Protein AF-A0A3R6ZQL3-F1 (afdb_monomer_lite)

Structure (mmCIF, N/CA/C/O backbone):
data_AF-A0A3R6ZQL3-F1
#
_entry.id   AF-A0A3R6ZQL3-F1
#
loop_
_atom_site.group_PDB
_atom_site.id
_atom_site.type_symbol
_atom_site.label_atom_id
_atom_site.label_alt_id
_atom_site.label_comp_id
_atom_site.label_asym_id
_atom_site.label_entity_id
_atom_site.label_seq_id
_atom_site.pdbx_PDB_ins_code
_atom_site.Cartn_x
_atom_site.Cartn_y
_atom_site.Cartn_z
_atom_site.occupancy
_atom_site.B_iso_or_equiv
_atom_site.auth_seq_id
_atom_site.auth_comp_id
_atom_site.auth_asym_id
_atom_site.auth_atom_id
_atom_site.pdbx_PDB_model_num
ATOM 1 N N . MET A 1 1 ? -23.851 1.936 22.231 1.00 30.33 1 MET A N 1
ATOM 2 C CA . MET A 1 1 ? -22.577 2.670 22.386 1.00 30.33 1 MET A CA 1
ATOM 3 C C . MET A 1 1 ? -21.801 2.549 21.081 1.00 30.33 1 MET A C 1
ATOM 5 O O . MET A 1 1 ? -21.659 1.423 20.612 1.00 30.33 1 MET A O 1
ATOM 9 N N . LEU A 1 2 ? -21.445 3.676 20.456 1.00 32.06 2 LEU A N 1
ATOM 10 C CA . LEU A 1 2 ? -20.650 3.769 19.224 1.00 32.06 2 LEU A CA 1
ATOM 11 C C . LEU A 1 2 ? -19.262 4.281 19.601 1.00 32.06 2 LEU A C 1
ATOM 13 O O . LEU A 1 2 ? -19.113 5.415 20.016 1.00 32.06 2 LEU A O 1
ATOM 17 N N . PHE A 1 3 ? -18.255 3.439 19.504 1.00 34.72 3 PHE A N 1
ATOM 18 C CA . PHE A 1 3 ? -16.859 3.787 19.677 1.00 34.72 3 PHE A CA 1
ATOM 19 C C . PHE A 1 3 ? -16.304 4.425 18.414 1.00 34.72 3 PHE A C 1
ATOM 21 O O . PHE A 1 3 ? -16.401 3.851 17.335 1.00 34.72 3 PHE A O 1
ATOM 28 N N . MET A 1 4 ? -15.716 5.604 18.553 1.00 36.03 4 MET A N 1
ATOM 29 C CA . MET A 1 4 ? -14.963 6.243 17.488 1.00 36.03 4 MET A CA 1
ATOM 30 C C . MET A 1 4 ? -13.486 6.014 17.733 1.00 36.03 4 MET A C 1
ATOM 32 O O . MET A 1 4 ? -12.997 6.133 18.852 1.00 36.03 4 MET A O 1
ATOM 36 N N . THR A 1 5 ? -12.793 5.682 16.665 1.00 46.50 5 THR A N 1
ATOM 37 C CA . THR A 1 5 ? -11.400 5.302 16.643 1.00 46.50 5 THR A CA 1
ATOM 38 C C . THR A 1 5 ? -10.668 6.196 15.666 1.00 46.50 5 THR A C 1
ATOM 40 O O . THR A 1 5 ? -10.965 6.227 14.477 1.00 46.50 5 THR A O 1
ATOM 43 N N . LEU A 1 6 ? -9.620 6.849 16.143 1.00 39.53 6 LEU A N 1
ATOM 44 C CA . LEU A 1 6 ? -8.523 7.247 15.282 1.00 39.53 6 LEU A CA 1
ATOM 45 C C . LEU A 1 6 ? -7.524 6.089 15.286 1.00 39.53 6 LEU A C 1
ATOM 47 O O . LEU A 1 6 ? -6.789 5.935 16.251 1.00 39.53 6 LEU A O 1
ATOM 51 N N . ALA A 1 7 ? -7.528 5.239 14.259 1.00 36.31 7 ALA A N 1
ATOM 52 C CA . ALA A 1 7 ? -6.646 4.078 14.252 1.00 36.31 7 ALA A CA 1
ATOM 53 C C . ALA A 1 7 ? -5.242 4.561 13.886 1.00 36.31 7 ALA A C 1
ATOM 55 O O . ALA A 1 7 ? -4.939 4.833 12.721 1.00 36.31 7 ALA A O 1
ATOM 56 N N . SER A 1 8 ? -4.370 4.680 14.884 1.00 34.06 8 SER A N 1
ATOM 57 C CA . SER A 1 8 ? -2.932 4.663 14.655 1.00 34.06 8 SER A CA 1
ATOM 58 C C . SER A 1 8 ? -2.438 3.285 15.077 1.00 34.06 8 SER A C 1
ATOM 60 O O . SER A 1 8 ? -1.911 3.139 16.174 1.00 34.06 8 SER A O 1
ATOM 62 N N . LEU A 1 9 ? -2.600 2.305 14.174 1.00 37.84 9 LEU A N 1
ATOM 63 C CA . LEU A 1 9 ? -2.221 0.879 14.265 1.00 37.84 9 LEU A CA 1
ATOM 64 C C . LEU A 1 9 ? -0.721 0.639 14.528 1.00 37.84 9 LEU A C 1
ATOM 66 O O . LEU A 1 9 ? -0.046 -0.021 13.748 1.00 37.84 9 LEU A O 1
ATOM 70 N N . LYS A 1 10 ? -0.144 1.259 15.551 1.00 36.72 10 LYS A N 1
ATOM 71 C CA . LYS A 1 10 ? 1.290 1.175 15.810 1.00 36.72 10 LYS A CA 1
ATOM 72 C C . LYS A 1 10 ? 1.627 0.855 17.265 1.00 36.72 10 LYS A C 1
ATOM 74 O O . LYS A 1 10 ? 2.755 0.438 17.514 1.00 36.72 10 LYS A O 1
ATOM 79 N N . HIS A 1 11 ? 0.724 1.071 18.238 1.00 41.66 11 HIS A N 1
ATOM 80 C CA . HIS A 1 11 ? 1.120 1.109 19.659 1.00 41.66 11 HIS A CA 1
ATOM 81 C C . HIS A 1 11 ? 0.015 0.785 20.708 1.00 41.66 11 HIS A C 1
ATOM 83 O O . HIS A 1 11 ? -0.337 1.680 21.468 1.00 41.66 11 HIS A O 1
ATOM 89 N N . CYS A 1 12 ? -0.474 -0.460 20.868 1.00 44.72 12 CYS A N 1
ATOM 90 C CA . CYS A 1 12 ? -1.448 -0.769 21.957 1.00 44.72 12 CYS A CA 1
ATOM 91 C C . CYS A 1 12 ? -1.179 -1.984 22.857 1.00 44.72 12 CYS A C 1
ATOM 93 O O . CYS A 1 12 ? -2.073 -2.435 23.570 1.00 44.72 12 CYS A O 1
ATOM 95 N N . GLY A 1 13 ? 0.050 -2.490 22.925 1.00 49.00 13 GLY A N 1
ATOM 96 C CA . GLY A 1 13 ? 0.373 -3.553 23.890 1.00 49.00 13 GLY A CA 1
ATOM 97 C C . GLY A 1 13 ? -0.369 -4.875 23.616 1.00 49.00 13 GLY A C 1
ATOM 98 O O . GLY A 1 13 ? -0.670 -5.180 22.468 1.00 49.00 13 GLY A O 1
ATOM 99 N N . SER A 1 14 ? -0.591 -5.706 24.644 1.00 55.78 14 SER A N 1
ATOM 100 C CA . SER A 1 14 ? -1.193 -7.048 24.511 1.00 55.78 14 SER A CA 1
ATOM 101 C C . SER A 1 14 ? -2.730 -7.051 24.588 1.00 55.78 14 SER A C 1
ATOM 103 O O . SER A 1 14 ? -3.347 -6.114 25.092 1.00 55.78 14 SER A O 1
ATOM 105 N N . TRP A 1 15 ? -3.367 -8.148 24.155 1.00 55.19 15 TRP A N 1
ATOM 106 C CA . TRP A 1 15 ? -4.821 -8.342 24.273 1.00 55.19 15 TRP A CA 1
ATOM 107 C C . TRP A 1 15 ? -5.326 -8.305 25.716 1.00 55.19 15 TRP A C 1
ATOM 109 O O . TRP A 1 15 ? -6.432 -7.828 25.946 1.00 55.19 15 TRP A O 1
ATOM 119 N N . ASP A 1 16 ? -4.525 -8.751 26.686 1.00 53.34 16 ASP A N 1
ATOM 120 C CA . ASP A 1 16 ? -4.870 -8.657 28.110 1.00 53.34 16 ASP A CA 1
ATOM 121 C C . ASP A 1 16 ? -4.982 -7.202 28.558 1.00 53.34 16 ASP A C 1
ATOM 123 O O . ASP A 1 16 ? -5.906 -6.829 29.283 1.00 53.34 16 ASP A O 1
ATOM 127 N N . ILE A 1 17 ? -4.066 -6.369 28.054 1.00 52.25 17 ILE A N 1
ATOM 128 C CA . ILE A 1 17 ? -4.069 -4.932 28.294 1.00 52.25 17 ILE A CA 1
ATOM 129 C C . ILE A 1 17 ? -5.314 -4.318 27.659 1.00 52.25 17 ILE A C 1
ATOM 131 O O . ILE A 1 17 ? -6.050 -3.598 28.322 1.00 52.25 17 ILE A O 1
ATOM 135 N N . ALA A 1 18 ? -5.613 -4.659 26.408 1.00 50.38 18 ALA A N 1
ATOM 136 C CA . ALA A 1 18 ? -6.776 -4.117 25.719 1.00 50.38 18 ALA A CA 1
ATOM 137 C C . ALA A 1 18 ? -8.117 -4.609 26.308 1.00 50.38 18 ALA A C 1
ATOM 139 O O . ALA A 1 18 ? -9.065 -3.842 26.394 1.00 50.38 18 ALA A O 1
ATOM 140 N N . ALA A 1 19 ? -8.224 -5.852 26.772 1.00 49.56 19 ALA A N 1
ATOM 141 C CA . ALA A 1 19 ? -9.485 -6.415 27.260 1.00 49.56 19 ALA A CA 1
ATOM 142 C C . ALA A 1 19 ? -9.852 -5.998 28.688 1.00 49.56 19 ALA A C 1
ATOM 144 O O . ALA A 1 19 ? -11.035 -5.805 28.989 1.00 49.56 19 ALA A O 1
ATOM 145 N N . ALA A 1 20 ? -8.847 -5.787 29.548 1.00 49.38 20 ALA A N 1
ATOM 146 C CA . ALA A 1 20 ? -9.044 -5.277 30.904 1.00 49.38 20 ALA A CA 1
ATOM 147 C C . ALA A 1 20 ? -9.793 -3.932 30.911 1.00 49.38 20 ALA A C 1
ATOM 149 O O . ALA A 1 20 ? -10.602 -3.670 31.803 1.00 49.38 20 ALA A O 1
ATOM 150 N N . VAL A 1 21 ? -9.603 -3.121 29.866 1.00 47.84 21 VAL A N 1
ATOM 151 C CA . VAL A 1 21 ? -10.322 -1.857 29.631 1.00 47.84 21 VAL A CA 1
ATOM 152 C C . VAL A 1 21 ? -11.831 -2.042 29.582 1.00 47.84 21 VAL A C 1
ATOM 154 O O . VAL A 1 21 ? -12.585 -1.227 30.113 1.00 47.84 21 VAL A O 1
ATOM 157 N N . PHE A 1 22 ? -12.277 -3.122 28.943 1.00 44.00 22 PHE A N 1
ATOM 158 C CA . PHE A 1 22 ? -13.694 -3.410 28.728 1.00 44.00 22 PHE A CA 1
ATOM 159 C C . PHE A 1 22 ? -14.290 -4.234 29.853 1.00 44.00 22 PHE A C 1
ATOM 161 O O . PHE A 1 22 ? -15.485 -4.515 29.818 1.00 44.00 22 PHE A O 1
ATOM 168 N N . LYS A 1 23 ? -13.476 -4.597 30.858 1.00 53.12 23 LYS A N 1
ATOM 169 C CA . LYS A 1 23 ? -13.831 -5.592 31.876 1.00 53.12 23 LYS A CA 1
ATOM 170 C C . LYS A 1 23 ? -14.340 -6.879 31.219 1.00 53.12 23 LYS A C 1
ATOM 172 O O . LYS A 1 23 ? -15.250 -7.533 31.722 1.00 53.12 23 LYS A O 1
ATOM 177 N N . GLU A 1 24 ? -13.765 -7.211 30.067 1.00 48.03 24 GLU A N 1
ATOM 178 C CA . GLU A 1 24 ? -14.074 -8.415 29.315 1.00 48.03 24 GLU A CA 1
ATOM 179 C C . GLU A 1 24 ? -12.903 -9.382 29.407 1.00 48.03 24 GLU A C 1
ATOM 181 O O . GLU A 1 24 ? -11.751 -8.989 29.593 1.00 48.03 24 GLU A O 1
ATOM 186 N N . ALA A 1 25 ? -13.197 -10.668 29.247 1.00 62.66 25 ALA A N 1
ATOM 187 C CA . ALA A 1 25 ? -12.144 -11.656 29.114 1.00 62.66 25 ALA A CA 1
ATOM 188 C C . ALA A 1 25 ? -11.332 -11.376 27.826 1.00 62.66 25 ALA A C 1
ATOM 190 O O . ALA A 1 25 ? -11.944 -11.176 26.768 1.00 62.66 25 ALA A O 1
ATOM 191 N N . PRO A 1 26 ? -9.985 -11.419 27.866 1.00 64.25 26 PRO A N 1
ATOM 192 C CA . PRO A 1 26 ? -9.126 -11.205 26.696 1.00 64.25 26 PRO A CA 1
ATOM 193 C C . PRO A 1 26 ? -9.503 -12.000 25.441 1.00 64.25 26 PRO A C 1
ATOM 195 O O . PRO A 1 26 ? -9.566 -11.401 24.363 1.00 64.25 26 PRO A O 1
ATOM 198 N N . PRO A 1 27 ? -9.874 -13.291 25.547 1.00 63.28 27 PRO A N 1
ATOM 199 C CA . PRO A 1 27 ? -10.339 -14.054 24.392 1.00 63.28 27 PRO A CA 1
ATOM 200 C C . PRO A 1 27 ? -11.621 -13.487 23.766 1.00 63.28 27 PRO A C 1
ATOM 202 O O . PRO A 1 27 ? -11.749 -13.450 22.545 1.00 63.28 27 PRO A O 1
ATOM 205 N N . THR A 1 28 ? -12.565 -13.016 24.587 1.00 50.97 28 THR A N 1
ATOM 206 C CA . THR A 1 28 ? -13.837 -12.437 24.126 1.00 50.97 28 THR A CA 1
ATOM 207 C C . THR A 1 28 ? -13.608 -11.121 23.394 1.00 50.97 28 THR A C 1
ATOM 209 O O . THR A 1 28 ? -14.179 -10.901 22.325 1.00 50.97 28 THR A O 1
ATOM 212 N N . PHE A 1 29 ? -12.747 -10.269 23.951 1.00 51.50 29 PHE A N 1
ATOM 213 C CA . PHE A 1 29 ? -12.420 -8.976 23.370 1.00 51.50 29 PHE A CA 1
ATOM 214 C C . PHE A 1 29 ? -11.666 -9.122 22.041 1.00 51.50 29 PHE A C 1
ATOM 216 O O . PHE A 1 29 ? -12.095 -8.567 21.029 1.00 51.50 29 PHE A O 1
ATOM 223 N N . SER A 1 30 ? -10.602 -9.935 22.017 1.00 54.41 30 SER A N 1
ATOM 224 C CA . SER A 1 30 ? -9.834 -10.216 20.798 1.00 54.41 30 SER A CA 1
ATOM 225 C C . SER A 1 30 ? -10.728 -10.801 19.705 1.00 54.41 30 SER A C 1
ATOM 227 O O . SER A 1 30 ? -10.775 -10.266 18.602 1.00 54.41 30 SER A O 1
ATOM 229 N N . LYS A 1 31 ? -11.552 -11.810 20.024 1.00 55.25 31 LYS A N 1
ATOM 230 C CA . LYS A 1 31 ? -12.492 -12.404 19.062 1.00 55.25 31 LYS A CA 1
ATOM 231 C C . LYS A 1 31 ? -13.453 -11.374 18.464 1.00 55.25 31 LYS A C 1
ATOM 233 O O . LYS A 1 31 ? -13.766 -11.447 17.279 1.00 55.25 31 LYS A O 1
ATOM 238 N N . ARG A 1 32 ? -13.921 -10.408 19.260 1.00 54.25 32 ARG A N 1
ATOM 239 C CA . ARG A 1 32 ? -14.821 -9.349 18.787 1.00 54.25 32 ARG A CA 1
ATOM 240 C C . ARG A 1 32 ? -14.118 -8.364 17.853 1.00 54.25 32 ARG A C 1
ATOM 242 O O . ARG A 1 32 ? -14.671 -8.037 16.807 1.00 54.25 32 ARG A O 1
ATOM 249 N N . VAL A 1 33 ? -12.925 -7.893 18.221 1.00 49.91 33 VAL A N 1
ATOM 250 C CA . VAL A 1 33 ? -12.140 -6.956 17.396 1.00 49.91 33 VAL A CA 1
ATOM 251 C C . VAL A 1 33 ? -11.691 -7.627 16.099 1.00 49.91 33 VAL A C 1
ATOM 253 O O . VAL A 1 33 ? -11.864 -7.054 15.027 1.00 49.91 33 VAL A O 1
ATOM 256 N N . THR A 1 34 ? -11.197 -8.860 16.172 1.00 55.97 34 THR A N 1
ATOM 257 C CA . THR A 1 34 ? -10.815 -9.637 14.989 1.00 55.97 34 THR A CA 1
ATOM 258 C C . THR A 1 34 ? -12.019 -9.891 14.089 1.00 55.97 34 THR A C 1
ATOM 260 O O . THR A 1 34 ? -11.945 -9.585 12.906 1.00 55.97 34 THR A O 1
ATOM 263 N N . GLY A 1 35 ? -13.166 -10.307 14.640 1.00 49.38 35 GLY A N 1
ATOM 264 C CA . GLY A 1 35 ? -14.392 -10.492 13.854 1.00 49.38 35 GLY A CA 1
ATOM 265 C C . GLY A 1 35 ? -14.883 -9.203 13.181 1.00 49.38 35 GLY A C 1
ATOM 266 O O . GLY A 1 35 ? -15.397 -9.233 12.065 1.00 49.38 35 GLY A O 1
ATOM 267 N N . PHE A 1 36 ? -14.679 -8.047 13.819 1.00 49.47 36 PHE A N 1
ATOM 268 C CA . PHE A 1 36 ? -14.946 -6.744 13.208 1.00 49.47 36 PHE A CA 1
ATOM 269 C C . PHE A 1 36 ? -14.016 -6.450 12.023 1.00 49.47 36 PHE A C 1
ATOM 271 O O . PHE A 1 36 ? -14.483 -6.031 10.963 1.00 49.47 36 PHE A O 1
ATOM 278 N N . ILE A 1 37 ? -12.710 -6.679 12.186 1.00 56.34 37 ILE A N 1
ATOM 279 C CA . ILE A 1 37 ? -11.715 -6.472 11.125 1.00 56.34 37 ILE A CA 1
ATOM 280 C C . ILE A 1 37 ? -11.963 -7.438 9.963 1.00 56.34 37 ILE A C 1
ATOM 282 O O . ILE A 1 37 ? -11.952 -7.008 8.813 1.00 56.34 37 ILE A O 1
ATOM 286 N N . GLU A 1 38 ? -12.248 -8.708 10.247 1.00 59.78 38 GLU A N 1
ATOM 287 C CA . GLU A 1 38 ? -12.596 -9.728 9.251 1.00 59.78 38 GLU A CA 1
ATOM 288 C C . GLU A 1 38 ? -13.864 -9.360 8.476 1.00 59.78 38 GLU A C 1
ATOM 290 O O . GLU A 1 38 ? -13.919 -9.556 7.265 1.00 59.78 38 GLU A O 1
ATOM 295 N N . CYS A 1 39 ? -14.859 -8.768 9.143 1.00 51.66 39 CYS A N 1
ATOM 296 C CA . CYS A 1 39 ? -16.066 -8.265 8.491 1.00 51.66 39 CYS A CA 1
ATOM 297 C C . CYS A 1 39 ? -15.767 -7.066 7.578 1.00 51.66 39 CYS A C 1
ATOM 299 O O . CYS A 1 39 ? -16.277 -7.002 6.463 1.00 51.66 39 CYS A O 1
ATOM 301 N N . LEU A 1 40 ? -14.926 -6.120 8.016 1.00 52.69 40 LEU A N 1
ATOM 302 C CA . LEU A 1 40 ? -14.588 -4.923 7.236 1.00 52.69 40 LEU A CA 1
ATOM 303 C C . LEU A 1 40 ? -13.619 -5.185 6.082 1.00 52.69 40 LEU A C 1
ATOM 305 O O . LEU A 1 40 ? -13.696 -4.512 5.052 1.00 52.69 40 LEU A O 1
ATOM 309 N N . TYR A 1 41 ? -12.685 -6.116 6.260 1.00 64.31 41 TYR A N 1
ATOM 310 C CA . TYR A 1 41 ? -11.569 -6.330 5.346 1.00 64.31 41 TYR A CA 1
ATOM 311 C C . TYR A 1 41 ? -12.009 -6.548 3.888 1.00 64.31 41 TYR A C 1
ATOM 313 O O . TYR A 1 41 ? -11.481 -5.839 3.029 1.00 64.31 41 TYR A O 1
ATOM 321 N N . PRO A 1 42 ? -12.998 -7.412 3.571 1.00 67.44 42 PRO A N 1
ATOM 322 C CA . PRO A 1 42 ? -13.454 -7.606 2.197 1.00 67.44 42 PRO A CA 1
ATOM 323 C C . PRO A 1 42 ? -13.978 -6.319 1.556 1.00 67.44 42 PRO A C 1
ATOM 325 O O . PRO A 1 42 ? -13.654 -6.039 0.406 1.00 67.44 42 PRO A O 1
ATOM 328 N N . PHE A 1 43 ? -14.726 -5.494 2.299 1.00 61.72 43 PHE A N 1
ATOM 329 C CA . PHE A 1 43 ? -15.255 -4.228 1.783 1.00 61.72 43 PHE A CA 1
ATOM 330 C C . PHE A 1 43 ? -14.143 -3.215 1.523 1.00 61.72 43 PHE A C 1
ATOM 332 O O . PHE A 1 43 ? -14.127 -2.565 0.477 1.00 61.72 43 PHE A O 1
ATOM 339 N N . LEU A 1 44 ? -13.196 -3.090 2.458 1.00 65.38 44 LEU A N 1
ATOM 340 C CA . LEU A 1 44 ? -12.057 -2.187 2.308 1.00 65.38 44 LEU A CA 1
ATOM 341 C C . LEU A 1 44 ? -11.156 -2.626 1.149 1.00 65.38 44 LEU A C 1
ATOM 343 O O . LEU A 1 44 ? -10.761 -1.792 0.335 1.00 65.38 44 LEU A O 1
ATOM 347 N N . LYS A 1 45 ? -10.878 -3.927 1.031 1.00 74.19 45 LYS A N 1
ATOM 348 C CA . LYS A 1 45 ? -10.086 -4.486 -0.065 1.00 74.19 45 LYS A CA 1
ATOM 349 C C . LYS A 1 45 ? -10.781 -4.284 -1.410 1.00 74.19 45 LYS A C 1
ATOM 351 O O . LYS A 1 45 ? -10.172 -3.719 -2.315 1.00 74.19 45 LYS A O 1
ATOM 356 N N . ALA A 1 46 ? -12.058 -4.642 -1.522 1.00 73.19 46 ALA A N 1
ATOM 357 C CA . ALA A 1 46 ? -12.809 -4.468 -2.760 1.00 73.19 46 ALA A CA 1
ATOM 358 C C . ALA A 1 46 ? -12.827 -2.994 -3.200 1.00 73.19 46 ALA A C 1
ATOM 360 O O . ALA A 1 46 ? -12.478 -2.665 -4.332 1.00 73.19 46 ALA A O 1
ATOM 361 N N . LYS A 1 47 ? -13.166 -2.083 -2.277 1.00 71.31 47 LYS A N 1
ATOM 362 C CA . LYS A 1 47 ? -13.327 -0.655 -2.576 1.00 71.31 47 LYS A CA 1
ATOM 363 C C . LYS A 1 47 ? -12.010 0.054 -2.883 1.00 71.31 47 LYS A C 1
ATOM 365 O O . LYS A 1 47 ? -11.960 0.842 -3.826 1.00 71.31 47 LYS A O 1
ATOM 370 N N . TYR A 1 48 ? -10.970 -0.185 -2.084 1.00 74.69 48 TYR A N 1
ATOM 371 C CA . TYR A 1 48 ? -9.734 0.603 -2.135 1.00 74.69 48 TYR A CA 1
ATOM 372 C C . TYR A 1 48 ? -8.581 -0.078 -2.873 1.00 74.69 48 TYR A C 1
ATOM 374 O O . TYR A 1 48 ? -7.601 0.603 -3.166 1.00 74.69 48 TYR A O 1
ATOM 382 N N . ILE A 1 49 ? -8.687 -1.375 -3.178 1.00 80.94 49 ILE A N 1
ATOM 383 C CA . ILE A 1 49 ? -7.626 -2.150 -3.834 1.00 80.94 49 ILE A CA 1
ATOM 384 C C . ILE A 1 49 ? -8.143 -2.757 -5.141 1.00 80.94 49 ILE A C 1
ATOM 386 O O . ILE A 1 49 ? -7.693 -2.358 -6.215 1.00 80.94 49 ILE A O 1
ATOM 390 N N . ASP A 1 50 ? -9.139 -3.643 -5.082 1.00 83.00 50 ASP A N 1
ATOM 391 C CA . ASP A 1 50 ? -9.562 -4.430 -6.253 1.00 83.00 50 ASP A CA 1
ATOM 392 C C . ASP A 1 50 ? -10.211 -3.542 -7.337 1.00 83.00 50 ASP A C 1
ATOM 394 O O . ASP A 1 50 ? -9.880 -3.624 -8.525 1.00 83.00 50 ASP A O 1
ATOM 398 N N . ASN A 1 51 ? -11.061 -2.595 -6.925 1.00 78.19 51 ASN A N 1
ATOM 399 C CA . ASN A 1 51 ? -11.645 -1.605 -7.833 1.00 78.19 51 ASN A CA 1
ATOM 400 C C . ASN A 1 51 ? -10.588 -0.660 -8.426 1.00 78.19 51 ASN A C 1
ATOM 402 O O . ASN A 1 51 ? -10.742 -0.194 -9.556 1.00 78.19 51 ASN A O 1
ATOM 406 N N . MET A 1 52 ? -9.512 -0.364 -7.687 1.00 83.50 52 MET A N 1
ATOM 407 C CA . MET A 1 52 ? -8.431 0.493 -8.188 1.00 83.50 52 MET A CA 1
ATOM 408 C C . MET A 1 52 ? -7.591 -0.228 -9.240 1.00 83.50 52 MET A C 1
ATOM 410 O O . MET A 1 52 ? -7.238 0.393 -10.242 1.00 83.50 52 MET A O 1
ATOM 414 N N . ALA A 1 53 ? -7.332 -1.526 -9.049 1.00 82.56 53 ALA A N 1
ATOM 415 C CA . ALA A 1 53 ? -6.636 -2.366 -10.023 1.00 82.56 53 ALA A CA 1
ATOM 416 C C . ALA A 1 53 ? -7.384 -2.414 -11.363 1.00 82.56 53 ALA A C 1
ATOM 418 O O . ALA A 1 53 ? -6.775 -2.313 -12.422 1.00 82.56 53 ALA A O 1
ATOM 419 N N . SER A 1 54 ? -8.716 -2.482 -11.309 1.00 82.81 54 SER A N 1
ATOM 420 C CA . SER A 1 54 ? -9.566 -2.513 -12.505 1.00 82.81 54 SER A CA 1
ATOM 421 C C . SER A 1 54 ? -9.686 -1.149 -13.200 1.00 82.81 54 SER A C 1
ATOM 423 O O . SER A 1 54 ? -9.844 -1.085 -14.418 1.00 82.81 54 SER A O 1
ATOM 425 N N . LYS A 1 55 ? -9.633 -0.052 -12.431 1.00 85.62 55 LYS A N 1
ATOM 426 C CA . LYS A 1 55 ? -9.834 1.321 -12.928 1.00 85.62 55 LYS A CA 1
ATOM 427 C C . LYS A 1 55 ? -8.610 1.898 -13.643 1.00 85.62 55 LYS A C 1
ATOM 429 O O . LYS A 1 55 ? -8.777 2.713 -14.545 1.00 85.62 55 LYS A O 1
ATOM 434 N N . TRP A 1 56 ? -7.404 1.556 -13.196 1.00 89.56 56 TRP A N 1
ATOM 435 C CA . TRP A 1 56 ? -6.176 2.236 -13.609 1.00 89.56 56 TRP A CA 1
ATOM 436 C C . TRP A 1 56 ? -5.269 1.335 -14.444 1.00 89.56 56 TRP A C 1
ATOM 438 O O . TRP A 1 56 ? -4.387 0.661 -13.916 1.00 89.56 56 TRP A O 1
ATOM 448 N N . THR A 1 57 ? -5.450 1.385 -15.760 1.00 92.38 57 THR A N 1
ATOM 449 C CA . THR A 1 57 ? -4.542 0.781 -16.742 1.00 92.38 57 THR A CA 1
ATOM 450 C C . THR A 1 57 ? -3.455 1.774 -17.151 1.00 92.38 57 THR A C 1
ATOM 452 O O . THR A 1 57 ? -3.481 2.950 -16.759 1.00 92.38 57 THR A O 1
ATOM 455 N N . MET A 1 58 ? -2.486 1.329 -17.956 1.00 93.75 58 MET A N 1
ATOM 456 C CA . MET A 1 58 ? -1.440 2.220 -18.453 1.00 93.75 58 MET A CA 1
ATOM 457 C C . MET A 1 58 ? -2.030 3.353 -19.300 1.00 93.75 58 MET A C 1
ATOM 459 O O . MET A 1 58 ? -1.605 4.502 -19.151 1.00 93.75 58 MET A O 1
ATOM 463 N N . THR A 1 59 ? -3.041 3.066 -20.127 1.00 92.25 59 THR A N 1
ATOM 464 C CA . THR A 1 59 ? -3.776 4.083 -20.897 1.00 92.25 59 THR A CA 1
ATOM 465 C C . THR A 1 59 ? -4.332 5.183 -19.992 1.00 92.25 59 THR A C 1
ATOM 467 O O . THR A 1 59 ? -4.014 6.355 -20.208 1.00 92.25 59 THR A O 1
ATOM 470 N N . GLN A 1 60 ? -5.087 4.836 -18.937 1.00 90.75 60 GLN A N 1
ATOM 471 C CA . GLN A 1 60 ? -5.654 5.852 -18.035 1.00 90.75 60 GLN A CA 1
ATOM 472 C C . GLN A 1 60 ? -4.579 6.612 -17.251 1.00 90.75 60 GLN A C 1
ATOM 474 O O . GLN A 1 60 ? -4.692 7.821 -17.043 1.00 90.75 60 GLN A O 1
ATOM 479 N N . LEU A 1 61 ? -3.511 5.936 -16.817 1.00 91.44 61 LEU A N 1
ATOM 480 C CA . LEU A 1 61 ? -2.410 6.610 -16.126 1.00 91.44 61 LEU A CA 1
ATOM 481 C C . LEU A 1 61 ? -1.719 7.631 -17.031 1.00 91.44 61 LEU A C 1
ATOM 483 O O . LEU A 1 61 ? -1.416 8.731 -16.571 1.00 91.44 61 LEU A O 1
ATOM 487 N N . ARG A 1 62 ? -1.483 7.304 -18.308 1.00 90.56 62 ARG A N 1
ATOM 488 C CA . ARG A 1 62 ? -0.874 8.243 -19.258 1.00 90.56 62 ARG A CA 1
ATOM 489 C C . ARG A 1 62 ? -1.820 9.384 -19.614 1.00 90.56 62 ARG A C 1
ATOM 491 O O . ARG A 1 62 ? -1.396 10.536 -19.550 1.00 90.56 62 ARG A O 1
ATOM 498 N N . SER A 1 63 ? -3.089 9.098 -19.915 1.00 88.81 63 SER A N 1
ATOM 499 C CA . SER A 1 63 ? -4.068 10.131 -20.284 1.00 88.81 63 SER A CA 1
ATOM 500 C C . SER A 1 63 ? -4.316 11.138 -19.157 1.00 88.81 63 SER A C 1
ATOM 502 O O . SER A 1 63 ? -4.577 12.307 -19.422 1.00 88.81 63 SER A O 1
ATOM 504 N N . CYS A 1 64 ? -4.195 10.711 -17.896 1.00 87.69 64 CYS A N 1
ATOM 505 C CA . CYS A 1 64 ? -4.340 11.576 -16.724 1.00 87.69 64 CYS A CA 1
ATOM 506 C C . CYS A 1 64 ? -3.013 12.171 -16.211 1.00 87.69 64 CYS A C 1
ATOM 508 O O . CYS A 1 64 ? -3.004 12.823 -15.166 1.00 87.69 64 CYS A O 1
ATOM 510 N N . GLY A 1 65 ? -1.882 11.944 -16.890 1.00 88.06 65 GLY A N 1
ATOM 511 C CA . GLY A 1 65 ? -0.577 12.470 -16.464 1.00 88.06 65 GLY A CA 1
ATOM 512 C C . GLY A 1 65 ? -0.091 11.906 -15.119 1.00 88.06 65 GLY A C 1
ATOM 513 O O . GLY A 1 65 ? 0.554 12.601 -14.332 1.00 88.06 65 GLY A O 1
ATOM 514 N N . HIS A 1 66 ? -0.437 10.654 -14.826 1.00 88.75 66 HIS A N 1
ATOM 515 C CA . HIS A 1 66 ? -0.125 9.950 -13.584 1.00 88.75 66 HIS A CA 1
ATOM 516 C C . HIS A 1 66 ? 0.961 8.882 -13.725 1.00 88.75 66 HIS A C 1
ATOM 518 O O . HIS A 1 66 ? 1.192 8.164 -12.762 1.00 88.75 66 HIS A O 1
ATOM 524 N N . SER A 1 67 ? 1.643 8.763 -14.865 1.00 91.81 67 SER A N 1
ATOM 525 C CA . SER A 1 67 ? 2.784 7.851 -15.014 1.00 91.81 67 SER A CA 1
ATOM 526 C C . SER A 1 67 ? 3.954 8.230 -14.094 1.00 91.81 67 SER A C 1
ATOM 528 O O . SER A 1 67 ? 4.120 9.395 -13.720 1.00 91.81 67 SER A O 1
ATOM 530 N N . PHE A 1 68 ? 4.817 7.263 -13.765 1.00 92.94 68 PHE A N 1
ATOM 531 C CA . PHE A 1 68 ? 6.083 7.564 -13.093 1.00 92.94 68 PHE A CA 1
ATOM 532 C C . PHE A 1 68 ? 6.922 8.547 -13.918 1.00 92.94 68 PHE A C 1
ATOM 534 O O . PHE A 1 68 ? 6.931 8.501 -15.150 1.00 92.94 68 PHE A O 1
ATOM 541 N N . LYS A 1 69 ? 7.635 9.445 -13.230 1.00 92.50 69 LYS A N 1
ATOM 542 C CA . LYS A 1 69 ? 8.357 10.549 -13.873 1.00 92.50 69 LYS A CA 1
ATOM 543 C C . LYS A 1 69 ? 9.563 10.057 -14.671 1.00 92.50 69 LYS A C 1
ATOM 545 O O . LYS A 1 69 ? 9.822 10.567 -15.755 1.00 92.50 69 LYS A O 1
ATOM 550 N N . ASN A 1 70 ? 10.329 9.125 -14.111 1.00 94.31 70 ASN A N 1
ATOM 551 C CA . ASN A 1 70 ? 11.565 8.632 -14.710 1.00 94.31 70 ASN A CA 1
ATOM 552 C C . ASN A 1 70 ? 11.358 7.305 -15.450 1.00 94.31 70 ASN A C 1
ATOM 554 O O . ASN A 1 70 ? 12.121 7.006 -16.367 1.00 94.31 70 ASN A O 1
ATOM 558 N N . PHE A 1 71 ? 10.335 6.531 -15.073 1.00 94.62 71 PHE A N 1
ATOM 559 C CA . PHE A 1 71 ? 10.014 5.230 -15.669 1.00 94.62 71 PHE A CA 1
ATOM 560 C C . PHE A 1 71 ? 8.557 5.151 -16.162 1.00 94.62 71 PHE A C 1
ATOM 562 O O . PHE A 1 71 ? 7.767 4.383 -15.616 1.00 94.62 71 PHE A O 1
ATOM 569 N N . PRO A 1 72 ? 8.171 5.899 -17.213 1.00 93.44 72 PRO A N 1
ATOM 570 C CA . PRO A 1 72 ? 6.782 5.966 -17.696 1.00 93.44 72 PRO A CA 1
ATOM 571 C C . PRO A 1 72 ? 6.239 4.654 -18.296 1.00 93.44 72 PRO A C 1
ATOM 573 O O . PRO A 1 72 ? 5.052 4.556 -18.598 1.00 93.44 72 PRO A O 1
ATOM 576 N N . MET A 1 73 ? 7.095 3.649 -18.498 1.00 94.06 73 MET A N 1
ATOM 577 C CA . MET A 1 73 ? 6.712 2.285 -18.880 1.00 94.06 73 MET A CA 1
ATOM 578 C C . MET A 1 73 ? 6.342 1.396 -17.684 1.00 94.06 73 MET A C 1
ATOM 580 O O . MET A 1 73 ? 5.842 0.290 -17.884 1.00 94.06 73 MET A O 1
ATOM 584 N N . ALA A 1 74 ? 6.639 1.827 -16.455 1.00 95.62 74 ALA A N 1
ATOM 585 C CA . ALA A 1 74 ? 6.316 1.061 -15.265 1.00 95.62 74 ALA A CA 1
ATOM 586 C C . ALA A 1 74 ? 4.876 1.335 -14.820 1.00 95.62 74 ALA A C 1
ATOM 588 O O . ALA A 1 74 ? 4.477 2.489 -14.663 1.00 95.62 74 ALA A O 1
ATOM 589 N N . LEU A 1 75 ? 4.100 0.270 -14.624 1.00 95.94 75 LEU A N 1
ATOM 590 C CA . LEU A 1 75 ? 2.694 0.357 -14.238 1.00 95.94 75 LEU A CA 1
ATOM 591 C C . LEU A 1 75 ? 2.548 0.656 -12.743 1.00 95.94 75 LEU A C 1
ATOM 593 O O . LEU A 1 75 ? 1.789 1.538 -12.351 1.00 95.94 75 LEU A O 1
ATOM 597 N N . TYR A 1 76 ? 3.313 -0.044 -11.906 1.00 96.50 76 TYR A N 1
ATOM 598 C CA . TYR A 1 76 ? 3.309 0.119 -10.453 1.00 96.50 76 TYR A CA 1
ATOM 599 C C . TYR A 1 76 ? 4.684 -0.177 -9.845 1.00 96.50 76 TYR A C 1
ATOM 601 O O . TYR A 1 76 ? 5.584 -0.722 -10.490 1.00 96.50 76 TYR A O 1
ATOM 609 N N . ALA A 1 77 ? 4.843 0.198 -8.579 1.00 96.00 77 ALA A N 1
ATOM 610 C CA . ALA A 1 77 ? 5.956 -0.198 -7.733 1.00 96.00 77 ALA A CA 1
ATOM 611 C C . ALA A 1 77 ? 5.510 -1.285 -6.749 1.00 96.00 77 ALA A C 1
ATOM 613 O O . ALA A 1 77 ? 4.383 -1.247 -6.260 1.00 96.00 77 ALA A O 1
ATOM 614 N N . VAL A 1 78 ? 6.400 -2.222 -6.433 1.00 95.19 78 VAL A N 1
ATOM 615 C CA . VAL A 1 78 ? 6.176 -3.268 -5.430 1.00 95.19 78 VAL A CA 1
ATOM 616 C C . VAL A 1 78 ? 7.143 -3.105 -4.259 1.00 95.19 78 VAL A C 1
ATOM 618 O O . VAL A 1 78 ? 8.305 -2.693 -4.422 1.00 95.19 78 VAL A O 1
ATOM 621 N N . ASP A 1 79 ? 6.647 -3.394 -3.059 1.00 92.69 79 ASP A N 1
ATOM 622 C CA . ASP A 1 79 ? 7.486 -3.604 -1.888 1.00 92.69 79 ASP A CA 1
ATOM 623 C C . ASP A 1 79 ? 6.809 -4.492 -0.841 1.00 92.69 79 ASP A C 1
ATOM 625 O O . ASP A 1 79 ? 5.586 -4.604 -0.788 1.00 92.69 79 ASP A O 1
ATOM 629 N N . VAL A 1 80 ? 7.620 -5.064 0.040 1.00 89.88 80 VAL A N 1
ATOM 630 C CA . VAL A 1 80 ? 7.201 -5.866 1.179 1.00 89.88 80 VAL A CA 1
ATOM 631 C C . VAL A 1 80 ? 7.376 -5.026 2.431 1.00 89.88 80 VAL A C 1
ATOM 633 O O . VAL A 1 80 ? 8.469 -4.561 2.760 1.00 89.88 80 VAL A O 1
ATOM 636 N N . THR A 1 81 ? 6.279 -4.844 3.154 1.00 84.62 81 THR A N 1
ATOM 637 C CA . THR A 1 81 ? 6.271 -4.151 4.439 1.00 84.62 81 THR A CA 1
ATOM 638 C C . THR A 1 81 ? 6.362 -5.168 5.565 1.00 84.62 81 THR A C 1
ATOM 640 O O . THR A 1 81 ? 5.639 -6.161 5.567 1.00 84.62 81 THR A O 1
ATOM 643 N N . PHE A 1 82 ? 7.248 -4.917 6.531 1.00 80.69 82 PHE A N 1
ATOM 644 C CA . PHE A 1 82 ? 7.353 -5.700 7.760 1.00 80.69 82 PHE A CA 1
ATOM 645 C C . PHE A 1 82 ? 6.528 -5.048 8.870 1.00 80.69 82 PHE A C 1
ATOM 647 O O . PHE A 1 82 ? 6.770 -3.892 9.223 1.00 80.69 82 PHE A O 1
ATOM 654 N N . GLN A 1 83 ? 5.603 -5.811 9.441 1.00 77.62 83 GLN A N 1
ATOM 655 C CA . GLN A 1 83 ? 4.839 -5.440 10.621 1.00 77.62 83 GLN A CA 1
ATOM 656 C C . GLN A 1 83 ? 5.398 -6.207 11.818 1.00 77.62 83 GLN A C 1
ATOM 658 O O . GLN A 1 83 ? 5.396 -7.439 11.832 1.00 77.62 83 GLN A O 1
ATOM 663 N N . LYS A 1 84 ? 5.902 -5.478 12.817 1.00 75.50 84 LYS A N 1
ATOM 664 C CA . LYS A 1 84 ? 6.387 -6.076 14.063 1.00 75.50 84 LYS A CA 1
ATOM 665 C C . LYS A 1 84 ? 5.211 -6.712 14.805 1.00 75.50 84 LYS A C 1
ATOM 667 O O . LYS A 1 84 ? 4.138 -6.126 14.853 1.00 75.50 84 LYS A O 1
ATOM 672 N N . THR A 1 85 ? 5.445 -7.865 15.420 1.00 70.25 85 THR A N 1
ATOM 673 C CA . THR A 1 85 ? 4.503 -8.508 16.342 1.00 70.25 85 THR A CA 1
ATOM 674 C C . THR A 1 85 ? 5.194 -8.828 17.665 1.00 70.25 85 THR A C 1
ATOM 676 O O . THR A 1 85 ? 6.425 -8.758 17.796 1.00 70.25 85 THR A O 1
ATOM 679 N N . ASN A 1 86 ? 4.407 -9.239 18.657 1.00 70.12 86 ASN A N 1
ATOM 680 C CA . ASN A 1 86 ? 4.951 -9.935 19.818 1.00 70.12 86 ASN A CA 1
ATOM 681 C C . ASN A 1 86 ? 5.570 -11.278 19.398 1.00 70.12 86 ASN A C 1
ATOM 683 O O . ASN A 1 86 ? 5.267 -11.826 18.333 1.00 70.12 86 ASN A O 1
ATOM 687 N N . ALA A 1 87 ? 6.461 -11.809 20.239 1.00 72.25 87 ALA A N 1
ATOM 688 C CA . ALA A 1 87 ? 6.993 -13.147 20.027 1.00 72.25 87 ALA A CA 1
ATOM 689 C C . ALA A 1 87 ? 5.838 -14.162 20.106 1.00 72.25 87 ALA A C 1
ATOM 691 O O . ALA A 1 87 ? 5.118 -14.157 21.109 1.00 72.25 87 ALA A O 1
ATOM 692 N N . PRO A 1 88 ? 5.666 -15.041 19.103 1.00 72.69 88 PRO A N 1
ATOM 693 C CA . PRO A 1 88 ? 4.612 -16.044 19.143 1.00 72.69 88 PRO A CA 1
ATOM 694 C C . PRO A 1 88 ? 4.751 -16.953 20.370 1.00 72.69 88 PRO A C 1
ATOM 696 O O . PRO A 1 88 ? 5.853 -17.178 20.888 1.00 72.69 88 PRO A O 1
ATOM 699 N N . VAL A 1 89 ? 3.635 -17.507 20.831 1.00 71.06 89 VAL A N 1
ATOM 700 C CA . VAL A 1 89 ? 3.644 -18.617 21.791 1.00 71.06 89 VAL A CA 1
ATOM 701 C C . VAL A 1 89 ? 3.942 -19.902 21.014 1.00 71.06 89 VAL A C 1
ATOM 703 O O . VAL A 1 89 ? 3.478 -20.056 19.891 1.00 71.06 89 VAL A O 1
ATOM 706 N N . GLY A 1 90 ? 4.765 -20.791 21.571 1.00 78.94 90 GLY A N 1
ATOM 707 C CA . GLY A 1 90 ? 5.173 -22.032 20.904 1.00 78.94 90 GLY A CA 1
ATOM 708 C C . GLY A 1 90 ? 6.635 -22.393 21.146 1.00 78.94 90 GLY A C 1
ATOM 709 O O . GLY A 1 90 ? 7.351 -21.723 21.895 1.00 78.94 90 GLY A O 1
ATOM 710 N N . SER A 1 91 ? 7.084 -23.459 20.499 1.00 84.38 91 SER A N 1
ATOM 711 C CA . SER A 1 91 ? 8.476 -23.897 20.481 1.00 84.38 91 SER A CA 1
ATOM 712 C C . SER A 1 91 ? 9.384 -22.880 19.784 1.00 84.38 91 SER A C 1
ATOM 714 O O . SER A 1 91 ? 8.952 -22.041 18.989 1.00 84.38 91 SER A O 1
ATOM 716 N N . PHE A 1 92 ? 10.691 -22.973 20.034 1.00 85.12 92 PHE A N 1
ATOM 717 C CA . PHE A 1 92 ? 11.670 -22.131 19.344 1.00 85.12 92 PHE A CA 1
ATOM 718 C C . PHE A 1 92 ? 11.576 -22.254 17.813 1.00 85.12 92 PHE A C 1
ATOM 720 O O . PHE A 1 92 ? 11.693 -21.249 17.112 1.00 85.12 92 PHE A O 1
ATOM 727 N N . ALA A 1 93 ? 11.321 -23.459 17.293 1.00 84.44 93 ALA A N 1
ATOM 728 C CA . ALA A 1 93 ? 11.182 -23.701 15.859 1.00 84.44 93 ALA A CA 1
ATOM 729 C C . ALA A 1 93 ? 9.980 -22.949 15.258 1.00 84.44 93 ALA A C 1
ATOM 731 O O . ALA A 1 93 ? 10.120 -22.304 14.218 1.00 84.44 93 ALA A O 1
ATOM 732 N N . GLU A 1 94 ? 8.836 -22.957 15.945 1.00 82.25 94 GLU A N 1
ATOM 733 C CA . GLU A 1 94 ? 7.625 -22.245 15.515 1.00 82.25 94 GLU A CA 1
ATOM 734 C C . GLU A 1 94 ? 7.820 -20.728 15.558 1.00 82.25 94 GLU A C 1
ATOM 736 O O . GLU A 1 94 ? 7.513 -20.033 14.590 1.00 82.25 94 GLU A O 1
ATOM 741 N N . LYS A 1 95 ? 8.422 -20.201 16.632 1.00 83.06 95 LYS A N 1
ATOM 742 C CA . LYS A 1 95 ? 8.710 -18.762 16.750 1.00 83.06 95 LYS A CA 1
ATOM 743 C C . LYS A 1 95 ? 9.694 -18.291 15.688 1.00 83.06 95 LYS A C 1
ATOM 745 O O . LYS A 1 95 ? 9.492 -17.237 15.084 1.00 83.06 95 LYS A O 1
ATOM 750 N N . LYS A 1 96 ? 10.751 -19.070 15.431 1.00 88.25 96 LYS A N 1
ATOM 751 C CA . LYS A 1 96 ? 11.809 -18.743 14.461 1.00 88.25 96 LYS A CA 1
ATOM 752 C C . LYS A 1 96 ? 11.248 -18.467 13.065 1.00 88.25 96 LYS A C 1
ATOM 754 O O . LYS A 1 96 ? 11.797 -17.623 12.361 1.00 88.25 96 LYS A O 1
ATOM 759 N N . ARG A 1 97 ? 10.130 -19.100 12.692 1.00 89.25 97 ARG A N 1
ATOM 760 C CA . ARG A 1 97 ? 9.420 -18.846 11.429 1.00 89.25 97 ARG A CA 1
ATOM 761 C C . ARG A 1 97 ? 8.969 -17.387 11.279 1.00 89.25 97 ARG A C 1
ATOM 763 O O . ARG A 1 97 ? 8.935 -16.871 10.167 1.00 89.25 97 ARG A O 1
ATOM 770 N N . PHE A 1 98 ? 8.682 -16.690 12.370 1.00 86.00 98 PHE A N 1
ATOM 771 C CA . PHE A 1 98 ? 8.240 -15.293 12.347 1.00 86.00 98 PHE A CA 1
ATOM 772 C C . PHE A 1 98 ? 9.384 -14.297 12.573 1.00 86.00 98 PHE A C 1
ATOM 774 O O . PHE A 1 98 ? 9.174 -13.092 12.485 1.00 86.00 98 PHE A O 1
ATOM 781 N N . PHE A 1 99 ? 10.603 -14.769 12.845 1.00 85.81 99 PHE A N 1
ATOM 782 C CA . PHE A 1 99 ? 11.739 -13.899 13.133 1.00 85.81 99 PHE A CA 1
ATOM 783 C C . PHE A 1 99 ? 12.395 -13.367 11.854 1.00 85.81 99 PHE A C 1
ATOM 785 O O . PHE A 1 99 ? 12.972 -14.120 11.066 1.00 85.81 99 PHE A O 1
ATOM 792 N N . SER A 1 100 ? 12.377 -12.046 11.674 1.00 88.88 100 SER A N 1
ATOM 793 C CA . SER A 1 100 ? 13.094 -11.373 10.595 1.00 88.88 100 SER A CA 1
ATOM 794 C C . SER A 1 100 ? 14.533 -11.083 11.002 1.00 88.88 100 SER A C 1
ATOM 796 O O . SER A 1 100 ? 14.796 -10.204 11.824 1.00 88.88 100 SER A O 1
ATOM 798 N N . LYS A 1 101 ? 15.493 -11.757 10.357 1.00 87.56 101 LYS A N 1
ATOM 799 C CA . LYS A 1 101 ? 16.931 -11.494 10.563 1.00 87.56 101 LYS A CA 1
ATOM 800 C C . LYS A 1 101 ? 17.315 -10.047 10.239 1.00 87.56 101 LYS A C 1
ATOM 802 O O . LYS A 1 101 ? 18.143 -9.472 10.931 1.00 87.56 101 LYS A O 1
ATOM 807 N N . LYS A 1 102 ? 16.692 -9.459 9.211 1.00 84.81 102 LYS A N 1
ATOM 808 C CA . LYS A 1 102 ? 16.929 -8.074 8.764 1.00 84.81 102 LYS A CA 1
ATOM 809 C C . LYS A 1 102 ? 16.565 -7.051 9.843 1.00 84.81 102 LYS A C 1
ATOM 811 O O . LYS A 1 102 ? 17.241 -6.037 9.964 1.00 84.81 102 LYS A O 1
ATOM 816 N N . HIS A 1 103 ? 15.495 -7.310 10.595 1.00 80.25 103 HIS A N 1
ATOM 817 C CA . HIS A 1 103 ? 14.961 -6.374 11.589 1.00 80.25 103 HIS A CA 1
ATOM 818 C C . HIS A 1 103 ? 15.272 -6.771 13.038 1.00 80.25 103 HIS A C 1
ATOM 820 O O . HIS A 1 103 ? 15.066 -5.960 13.936 1.00 80.25 103 HIS A O 1
ATOM 826 N N . GLY A 1 104 ? 15.749 -7.995 13.283 1.00 88.56 104 GLY A N 1
ATOM 827 C CA . GLY A 1 104 ? 15.996 -8.518 14.629 1.00 88.56 104 GLY A CA 1
ATOM 828 C C . GLY A 1 104 ? 14.720 -8.687 15.461 1.00 88.56 104 GLY A C 1
ATOM 829 O O . GLY A 1 104 ? 14.772 -8.617 16.685 1.00 88.56 104 GLY A O 1
ATOM 830 N N . GLN A 1 105 ? 13.562 -8.838 14.812 1.00 87.44 105 GLN A N 1
ATOM 831 C CA . GLN A 1 105 ? 12.244 -8.811 15.450 1.00 87.44 105 GLN A CA 1
ATOM 832 C C . GLN A 1 105 ? 11.330 -9.896 14.878 1.00 87.44 105 GLN A C 1
ATOM 834 O O . GLN A 1 105 ? 11.474 -10.292 13.719 1.00 87.44 105 GLN A O 1
ATOM 839 N N . TYR A 1 106 ? 10.370 -10.350 15.688 1.00 80.38 106 TYR A N 1
ATOM 840 C CA . TYR A 1 106 ? 9.252 -11.162 15.211 1.00 80.38 106 TYR A CA 1
ATOM 841 C C . TYR A 1 106 ? 8.244 -10.284 14.485 1.00 80.38 106 TYR A C 1
ATOM 843 O O . TYR A 1 106 ? 8.036 -9.126 14.856 1.00 80.38 106 TYR A O 1
ATOM 851 N N . GLY A 1 107 ? 7.648 -10.829 13.436 1.00 83.44 107 GLY A N 1
ATOM 852 C CA . GLY A 1 107 ? 6.630 -10.114 12.705 1.00 83.44 107 GLY A CA 1
ATOM 853 C C . GLY A 1 107 ? 6.106 -10.855 11.496 1.00 83.44 107 GLY A C 1
ATOM 854 O O . GLY A 1 107 ? 6.450 -12.010 11.222 1.00 83.44 107 GLY A O 1
ATOM 855 N N . LEU A 1 108 ? 5.288 -10.124 10.761 1.00 85.00 108 LEU A N 1
ATOM 856 C CA . LEU A 1 108 ? 4.675 -10.535 9.516 1.00 85.00 108 LEU A CA 1
ATOM 857 C C . LEU A 1 108 ? 5.147 -9.629 8.387 1.00 85.00 108 LEU A C 1
ATOM 859 O O . LEU A 1 108 ? 5.627 -8.515 8.602 1.00 85.00 108 LEU A O 1
ATOM 863 N N . LYS A 1 109 ? 5.026 -10.133 7.170 1.00 85.94 109 LYS A N 1
ATOM 864 C CA . LYS A 1 109 ? 5.382 -9.438 5.946 1.00 85.94 109 LYS A CA 1
ATOM 865 C C . LYS A 1 109 ? 4.210 -9.459 4.992 1.00 85.94 109 LYS A C 1
ATOM 867 O O . LYS A 1 109 ? 3.573 -10.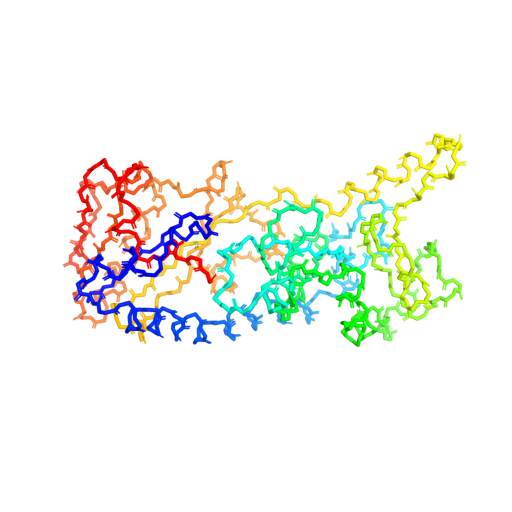492 4.831 1.00 85.94 109 LYS A O 1
ATOM 872 N N . VAL A 1 110 ? 3.951 -8.328 4.357 1.00 88.00 110 VAL A N 1
ATOM 873 C CA . VAL A 1 110 ? 2.915 -8.202 3.334 1.00 88.00 110 VAL A CA 1
ATOM 874 C C . VAL A 1 110 ? 3.511 -7.477 2.144 1.00 88.00 110 VAL A C 1
ATOM 876 O O . VAL A 1 110 ? 4.067 -6.388 2.294 1.00 88.00 110 VAL A O 1
ATOM 879 N N . GLU A 1 111 ? 3.399 -8.079 0.968 1.00 93.38 111 GLU A N 1
ATOM 880 C CA . GLU A 1 111 ? 3.668 -7.387 -0.288 1.00 93.38 111 GLU A CA 1
ATOM 881 C C . GLU A 1 111 ? 2.507 -6.459 -0.643 1.00 93.38 111 GLU A C 1
ATOM 883 O O . GLU A 1 111 ? 1.340 -6.854 -0.576 1.00 93.38 111 GLU A O 1
ATOM 888 N N . VAL A 1 112 ? 2.844 -5.242 -1.065 1.00 91.75 112 VAL A N 1
ATOM 889 C CA . VAL A 1 112 ? 1.914 -4.249 -1.588 1.00 91.75 112 VAL A CA 1
ATOM 890 C C . VAL A 1 112 ? 2.383 -3.791 -2.968 1.00 91.75 112 VAL A C 1
ATOM 892 O O . VAL A 1 112 ? 3.544 -3.415 -3.145 1.00 91.75 112 VAL A O 1
ATOM 895 N N . SER A 1 113 ? 1.464 -3.766 -3.935 1.00 94.25 113 SER A N 1
ATOM 896 C CA . SER A 1 113 ? 1.684 -3.138 -5.246 1.00 94.25 113 SER A CA 1
ATOM 897 C C . SER A 1 113 ? 0.963 -1.793 -5.311 1.00 94.25 113 SER A C 1
ATOM 899 O O . SER A 1 113 ? -0.235 -1.720 -5.033 1.00 94.25 113 SER A O 1
ATOM 901 N N . VAL A 1 114 ? 1.684 -0.728 -5.668 1.00 91.44 114 VAL A N 1
ATOM 902 C CA . VAL A 1 114 ? 1.213 0.664 -5.604 1.00 91.44 114 VAL A CA 1
ATOM 903 C C . VAL A 1 114 ? 1.458 1.392 -6.923 1.00 91.44 114 VAL A C 1
ATOM 905 O O . VAL A 1 114 ? 2.581 1.469 -7.419 1.00 91.44 114 VAL A O 1
ATOM 908 N N . LEU A 1 115 ? 0.397 1.972 -7.471 1.00 91.19 115 LEU A N 1
ATOM 909 C CA . LEU A 1 115 ? 0.419 2.791 -8.677 1.00 91.19 115 LEU A CA 1
ATOM 910 C C . LEU A 1 115 ? 1.118 4.144 -8.443 1.00 91.19 115 LEU A C 1
ATOM 912 O O . LEU A 1 115 ? 1.111 4.667 -7.324 1.00 91.19 115 LEU A O 1
ATOM 916 N N . PRO A 1 116 ? 1.630 4.800 -9.497 1.00 89.38 116 PRO A N 1
ATOM 917 C CA . PRO A 1 116 ? 2.255 6.121 -9.383 1.00 89.38 116 PRO A CA 1
ATOM 918 C C . PRO A 1 116 ? 1.321 7.244 -8.888 1.00 89.38 116 PRO A C 1
ATOM 920 O O . PRO A 1 116 ? 1.778 8.228 -8.298 1.00 89.38 116 PRO A O 1
ATOM 923 N N . ASN A 1 117 ? 0.001 7.098 -9.033 1.00 82.25 117 ASN A N 1
ATOM 924 C CA . ASN A 1 117 ? -0.970 8.019 -8.426 1.00 82.25 117 ASN A CA 1
ATOM 925 C C . ASN A 1 117 ? -1.098 7.843 -6.891 1.00 82.25 117 ASN A C 1
ATOM 927 O O . ASN A 1 117 ? -1.560 8.764 -6.201 1.00 82.25 117 ASN A O 1
ATOM 931 N N . GLY A 1 118 ? -0.583 6.740 -6.342 1.00 81.62 118 GLY A N 1
ATOM 932 C CA . GLY A 1 118 ? -0.532 6.416 -4.919 1.00 81.62 118 GLY A CA 1
ATOM 933 C C . GLY A 1 118 ? -1.574 5.400 -4.451 1.00 81.62 118 GLY A C 1
ATOM 934 O O . GLY A 1 118 ? -1.642 5.159 -3.249 1.00 81.62 118 GLY A O 1
ATOM 935 N N . TYR A 1 119 ? -2.379 4.826 -5.349 1.00 80.88 119 TYR A N 1
ATOM 936 C CA . TYR A 1 119 ? -3.331 3.774 -4.990 1.00 80.88 119 TYR A CA 1
ATOM 937 C C . TYR A 1 119 ? -2.665 2.405 -4.917 1.00 80.88 119 TYR A C 1
ATOM 939 O O . TYR A 1 119 ? -1.882 2.043 -5.796 1.00 80.88 119 TYR A O 1
ATOM 947 N N . ALA A 1 120 ? -3.010 1.635 -3.887 1.00 87.38 120 ALA A N 1
ATOM 948 C CA . ALA A 1 120 ? -2.695 0.216 -3.847 1.00 87.38 120 ALA A CA 1
ATOM 949 C C . ALA A 1 120 ? -3.622 -0.544 -4.805 1.00 87.38 120 ALA A C 1
ATOM 951 O O . ALA A 1 120 ? -4.804 -0.228 -4.910 1.00 87.38 120 ALA A O 1
ATOM 952 N N . ILE A 1 121 ? -3.074 -1.540 -5.489 1.00 90.44 121 ILE A N 1
ATOM 953 C CA . ILE A 1 121 ? -3.806 -2.417 -6.420 1.00 90.44 121 ILE A CA 1
ATOM 954 C C . ILE A 1 121 ? -3.673 -3.893 -6.056 1.00 90.44 121 ILE A C 1
ATOM 956 O O . ILE A 1 121 ? -4.369 -4.729 -6.615 1.00 90.44 121 ILE A O 1
ATOM 960 N N . ASN A 1 122 ? -2.784 -4.209 -5.113 1.00 92.88 122 ASN A N 1
ATOM 961 C CA . ASN A 1 122 ? -2.686 -5.530 -4.522 1.00 92.88 122 ASN A CA 1
ATOM 962 C C . ASN A 1 122 ? -2.113 -5.468 -3.116 1.00 92.88 122 ASN A C 1
ATOM 964 O O . ASN A 1 122 ? -1.260 -4.629 -2.813 1.00 92.88 122 ASN A O 1
ATOM 968 N N . VAL A 1 123 ? -2.584 -6.402 -2.298 1.00 88.69 123 VAL A N 1
ATOM 969 C CA . VAL A 1 123 ? -2.060 -6.725 -0.979 1.00 88.69 123 VAL A CA 1
ATOM 970 C C . VAL A 1 123 ? -2.113 -8.242 -0.845 1.00 88.69 123 VAL A C 1
ATOM 972 O O . VAL A 1 123 ? -3.167 -8.846 -1.052 1.00 88.69 123 VAL A O 1
ATOM 975 N N . THR A 1 124 ? -0.980 -8.858 -0.531 1.00 88.75 124 THR A N 1
ATOM 976 C CA . THR A 1 124 ? -0.910 -10.307 -0.303 1.00 88.75 124 THR A CA 1
ATOM 977 C C . THR A 1 124 ? -1.399 -10.672 1.098 1.00 88.75 124 THR A C 1
ATOM 979 O O . THR A 1 124 ? -1.550 -9.820 1.979 1.00 88.75 124 THR A O 1
ATOM 982 N N . SER A 1 125 ? -1.650 -11.960 1.327 1.00 85.50 125 SER A N 1
ATOM 983 C CA . SER A 1 125 ? -1.802 -12.478 2.685 1.00 85.50 125 SER A CA 1
ATOM 984 C C . SER A 1 125 ? -0.501 -12.317 3.475 1.00 85.50 125 SER A C 1
ATOM 986 O O . SER A 1 125 ? 0.594 -12.309 2.915 1.00 85.50 125 SER A O 1
ATOM 988 N N . ALA A 1 126 ? -0.618 -12.208 4.797 1.00 85.44 126 ALA A N 1
ATOM 989 C CA . ALA A 1 126 ? 0.539 -12.053 5.664 1.00 85.44 126 ALA A CA 1
ATOM 990 C C . ALA A 1 126 ? 1.440 -13.298 5.637 1.00 85.44 126 ALA A C 1
ATOM 992 O O . ALA A 1 126 ? 1.030 -14.395 6.016 1.00 85.44 126 ALA A O 1
ATOM 993 N N . ALA A 1 127 ? 2.694 -13.103 5.243 1.00 85.75 127 ALA A N 1
ATOM 994 C CA . ALA A 1 127 ? 3.745 -14.103 5.296 1.00 85.75 127 ALA A CA 1
ATOM 995 C C . ALA A 1 127 ? 4.551 -13.984 6.604 1.00 85.75 127 ALA A C 1
ATOM 997 O O . ALA A 1 127 ? 4.698 -12.890 7.158 1.00 85.75 127 ALA A O 1
ATOM 998 N N . PRO A 1 128 ? 5.135 -15.080 7.114 1.00 89.50 128 PRO A N 1
ATOM 999 C CA . PRO A 1 128 ? 6.012 -15.019 8.278 1.00 89.50 128 PRO A CA 1
ATOM 1000 C C . PRO A 1 128 ? 7.260 -14.151 8.053 1.00 89.50 128 PRO A C 1
ATOM 1002 O O . PRO A 1 128 ? 7.866 -14.167 6.983 1.00 89.50 128 PRO A O 1
ATOM 1005 N N . GLY A 1 129 ? 7.717 -13.450 9.096 1.00 87.69 129 GLY A N 1
ATOM 1006 C CA . GLY A 1 129 ? 8.851 -12.521 9.020 1.00 87.69 129 GLY A CA 1
ATOM 1007 C C . GLY A 1 129 ? 10.190 -13.123 8.576 1.00 87.69 129 GLY A C 1
ATOM 1008 O O . GLY A 1 129 ? 11.064 -12.374 8.129 1.00 87.69 129 GLY A O 1
ATOM 1009 N N . SER A 1 130 ? 10.362 -14.448 8.662 1.00 91.25 130 SER A N 1
ATOM 1010 C CA . SER A 1 130 ? 11.572 -15.130 8.177 1.00 91.25 130 SER A CA 1
ATOM 1011 C C . SER A 1 130 ? 11.621 -15.313 6.658 1.00 91.25 130 SER A C 1
ATOM 1013 O O . SER A 1 130 ? 12.713 -15.503 6.119 1.00 91.25 130 SER A O 1
ATOM 1015 N N . ILE A 1 131 ? 10.476 -15.232 5.969 1.00 93.12 131 ILE A N 1
ATOM 1016 C CA . ILE A 1 131 ? 10.397 -15.405 4.516 1.00 93.12 131 ILE A CA 1
ATOM 1017 C C . ILE A 1 131 ? 11.074 -14.215 3.828 1.00 93.12 131 ILE A C 1
ATOM 1019 O O . ILE A 1 131 ? 10.952 -13.067 4.269 1.00 93.12 131 ILE A O 1
ATOM 1023 N N . ALA A 1 132 ? 11.851 -14.484 2.780 1.00 93.00 132 ALA A N 1
ATOM 1024 C CA . ALA A 1 132 ? 12.535 -13.444 2.024 1.00 93.00 132 ALA A CA 1
ATOM 1025 C C . ALA A 1 132 ? 11.535 -12.628 1.196 1.00 93.00 132 ALA A C 1
ATOM 1027 O O . ALA A 1 132 ? 10.601 -13.184 0.629 1.00 93.00 132 ALA A O 1
ATOM 1028 N N . ASP A 1 133 ? 11.769 -11.317 1.092 1.00 93.94 133 ASP A N 1
ATOM 1029 C CA . ASP A 1 133 ? 10.875 -10.400 0.370 1.00 93.94 133 ASP A CA 1
ATOM 1030 C C . ASP A 1 133 ? 10.701 -10.842 -1.101 1.00 93.94 133 ASP A C 1
ATOM 1032 O O . ASP A 1 133 ? 9.594 -10.829 -1.625 1.00 93.94 133 ASP A O 1
ATOM 1036 N N . LEU A 1 134 ? 11.780 -11.333 -1.731 1.00 94.00 134 LEU A N 1
ATOM 1037 C CA . LEU A 1 134 ? 11.750 -11.889 -3.089 1.00 94.00 134 LEU A CA 1
ATOM 1038 C C . LEU A 1 134 ? 10.833 -13.115 -3.206 1.00 94.00 134 LEU A C 1
ATOM 1040 O O . LEU A 1 134 ? 10.060 -13.184 -4.151 1.00 94.00 134 LEU A O 1
ATOM 1044 N N . THR A 1 135 ? 10.888 -14.044 -2.248 1.00 95.00 135 THR A N 1
ATOM 1045 C CA . THR A 1 135 ? 10.057 -15.258 -2.257 1.00 95.00 135 THR A CA 1
ATOM 1046 C C . THR A 1 135 ? 8.572 -14.915 -2.178 1.00 95.00 135 THR A C 1
ATOM 1048 O O . THR A 1 135 ? 7.781 -15.507 -2.898 1.00 95.00 135 THR A O 1
ATOM 1051 N N . ILE A 1 136 ? 8.198 -13.912 -1.374 1.00 93.94 136 ILE A N 1
ATOM 1052 C CA . ILE A 1 136 ? 6.804 -13.441 -1.288 1.00 93.94 136 ILE A CA 1
ATOM 1053 C C . ILE A 1 136 ? 6.336 -12.924 -2.658 1.00 93.94 136 ILE A C 1
ATOM 1055 O O . ILE A 1 136 ? 5.256 -13.291 -3.113 1.00 93.94 136 ILE A O 1
ATOM 1059 N N . CYS A 1 137 ? 7.173 -12.140 -3.348 1.00 95.38 137 CYS A N 1
ATOM 1060 C CA . CYS A 1 137 ? 6.866 -11.682 -4.706 1.00 95.38 137 CYS A CA 1
ATOM 1061 C C . CYS A 1 137 ? 6.822 -12.804 -5.745 1.00 95.38 137 CYS A C 1
ATOM 1063 O O . CYS A 1 137 ? 6.033 -12.740 -6.684 1.00 95.38 137 CYS A O 1
ATOM 1065 N N . GLU A 1 138 ? 7.660 -13.830 -5.608 1.00 94.94 138 GLU A N 1
ATOM 1066 C CA . GLU A 1 138 ? 7.651 -14.986 -6.508 1.00 94.94 138 GLU A CA 1
ATOM 1067 C C . GLU A 1 138 ? 6.400 -15.853 -6.326 1.00 94.94 138 GLU A C 1
ATOM 1069 O O . GLU A 1 138 ? 5.874 -16.361 -7.315 1.00 94.94 138 GLU A O 1
ATOM 1074 N N . GLU A 1 139 ? 5.899 -15.993 -5.097 1.00 95.69 139 GLU A N 1
ATOM 1075 C CA . GLU A 1 139 ? 4.631 -16.675 -4.803 1.00 95.69 139 GLU A CA 1
ATOM 1076 C C . GLU A 1 139 ? 3.422 -15.890 -5.341 1.00 95.69 139 GLU A C 1
ATOM 1078 O O . GLU A 1 139 ? 2.426 -16.487 -5.748 1.00 95.69 139 GLU A O 1
ATOM 1083 N N . ASN A 1 140 ? 3.523 -14.559 -5.412 1.00 96.12 140 ASN A N 1
ATOM 1084 C CA . ASN A 1 140 ? 2.490 -13.673 -5.954 1.00 96.12 140 ASN A CA 1
ATOM 1085 C C . ASN A 1 140 ? 2.606 -13.419 -7.476 1.00 96.12 140 ASN A C 1
ATOM 1087 O O . ASN A 1 140 ? 1.953 -12.534 -8.035 1.00 96.12 140 ASN A O 1
ATOM 1091 N N . GLU A 1 141 ? 3.425 -14.198 -8.185 1.00 95.38 141 GLU A N 1
ATOM 1092 C CA . GLU A 1 141 ? 3.692 -14.005 -9.615 1.00 95.38 141 GLU A CA 1
ATOM 1093 C C . GLU A 1 141 ? 2.417 -13.993 -10.472 1.00 95.38 141 GLU A C 1
ATOM 1095 O O . GLU A 1 141 ? 2.312 -13.176 -11.385 1.00 95.38 141 GLU A O 1
ATOM 1100 N N . GLY A 1 142 ? 1.435 -14.852 -10.176 1.00 96.62 142 GLY A N 1
ATOM 1101 C CA . GLY A 1 142 ? 0.201 -14.943 -10.964 1.00 96.62 142 GLY A CA 1
ATOM 1102 C C . GLY A 1 142 ? -0.547 -13.610 -11.060 1.00 96.62 142 GLY A C 1
ATOM 1103 O O . GLY A 1 142 ? -0.983 -13.222 -12.143 1.00 96.62 142 GLY A O 1
ATOM 1104 N N . PHE A 1 143 ? -0.618 -12.860 -9.955 1.00 95.94 143 PHE A N 1
ATOM 1105 C CA . PHE A 1 143 ? -1.182 -11.510 -9.955 1.00 95.94 143 PHE A CA 1
ATOM 1106 C C . PHE A 1 143 ? -0.368 -10.566 -10.852 1.00 95.94 143 PHE A C 1
ATOM 1108 O O . PHE A 1 143 ? -0.936 -9.823 -11.654 1.00 95.94 143 PHE A O 1
ATOM 1115 N N . HIS A 1 144 ? 0.964 -10.603 -10.743 1.00 97.38 144 HIS A N 1
ATOM 1116 C CA . HIS A 1 144 ? 1.838 -9.724 -11.517 1.00 97.38 144 HIS A CA 1
ATOM 1117 C C . HIS A 1 144 ? 1.786 -10.004 -13.019 1.00 97.38 144 HIS A C 1
ATOM 1119 O O . HIS A 1 144 ? 1.751 -9.057 -13.800 1.00 97.38 144 HIS A O 1
ATOM 1125 N N . LEU A 1 145 ? 1.751 -11.273 -13.432 1.00 96.00 145 LEU A N 1
ATOM 1126 C CA . LEU A 1 145 ? 1.646 -11.647 -14.843 1.00 96.00 145 LEU A CA 1
ATOM 1127 C C . LEU A 1 145 ? 0.352 -11.118 -15.464 1.00 96.00 145 LEU A C 1
ATOM 1129 O O . LEU A 1 145 ? 0.390 -10.539 -16.547 1.00 96.00 145 LEU A O 1
ATOM 1133 N N . VAL A 1 146 ? -0.774 -11.257 -14.757 1.00 95.44 146 VAL A N 1
ATOM 1134 C CA . VAL A 1 146 ? -2.070 -10.749 -15.225 1.00 95.44 146 VAL A CA 1
ATOM 1135 C C . VAL A 1 146 ? -2.074 -9.223 -15.290 1.00 95.44 146 VAL A C 1
ATOM 1137 O O . VAL A 1 146 ? -2.489 -8.660 -16.297 1.00 95.44 146 VAL A O 1
ATOM 1140 N N . MET A 1 147 ? -1.600 -8.542 -14.245 1.00 95.31 147 MET A N 1
ATOM 1141 C CA . MET A 1 147 ? -1.663 -7.078 -14.190 1.00 95.31 147 MET A CA 1
ATOM 1142 C C . MET A 1 147 ? -0.679 -6.374 -15.118 1.00 95.31 147 MET A C 1
ATOM 1144 O O . MET A 1 147 ? -0.953 -5.258 -15.551 1.00 95.31 147 MET A O 1
ATOM 1148 N N . LEU A 1 148 ? 0.480 -6.973 -15.390 1.00 96.12 148 LEU A N 1
ATOM 1149 C CA . LEU A 1 148 ? 1.478 -6.365 -16.266 1.00 96.12 148 LEU A CA 1
ATOM 1150 C C . LEU A 1 148 ? 1.221 -6.651 -17.740 1.00 96.12 148 LEU A C 1
ATOM 1152 O O . LEU A 1 148 ? 1.783 -5.940 -18.570 1.00 96.12 148 LEU A O 1
ATOM 1156 N N . ALA A 1 149 ? 0.392 -7.641 -18.080 1.00 95.50 149 ALA A N 1
ATOM 1157 C CA . ALA A 1 149 ? 0.034 -7.919 -19.463 1.00 95.50 149 ALA A CA 1
ATOM 1158 C C . ALA A 1 149 ? -0.573 -6.673 -20.126 1.00 95.50 149 ALA A C 1
ATOM 1160 O O . ALA A 1 149 ? -1.515 -6.064 -19.612 1.00 95.50 149 ALA A O 1
ATOM 1161 N N . LYS A 1 150 ? -0.020 -6.288 -21.278 1.00 94.44 150 LYS A N 1
ATOM 1162 C CA . LYS A 1 150 ? -0.587 -5.226 -22.106 1.00 94.44 150 LYS A CA 1
ATOM 1163 C C . LYS A 1 150 ? -1.952 -5.668 -22.600 1.00 94.44 150 LYS A C 1
ATOM 1165 O O . LYS A 1 150 ? -2.129 -6.793 -23.063 1.00 94.44 150 LYS A O 1
ATOM 1170 N N . ARG A 1 151 ? -2.914 -4.760 -22.514 1.00 92.00 151 ARG A N 1
ATOM 1171 C CA . ARG A 1 151 ? -4.223 -4.948 -23.133 1.00 92.00 151 ARG A CA 1
ATOM 1172 C C . ARG A 1 151 ? -4.133 -4.780 -24.656 1.00 92.00 151 ARG A C 1
ATOM 1174 O O . ARG A 1 151 ? -3.206 -4.120 -25.121 1.00 92.00 151 ARG A O 1
ATOM 1181 N N . PRO A 1 152 ? -5.108 -5.282 -25.435 1.00 91.88 152 PRO A N 1
ATOM 1182 C CA . PRO A 1 152 ? -5.111 -5.110 -26.890 1.00 91.88 152 PRO A CA 1
ATOM 1183 C C . PRO A 1 152 ? -5.034 -3.642 -27.341 1.00 91.88 152 PRO A C 1
ATOM 1185 O O . PRO A 1 152 ? -4.351 -3.318 -28.307 1.00 91.88 152 PRO A O 1
ATOM 1188 N N . ASP A 1 153 ? -5.680 -2.728 -26.609 1.00 89.25 153 ASP A N 1
ATOM 1189 C CA . ASP A 1 153 ? -5.616 -1.282 -26.862 1.00 89.25 153 ASP A CA 1
ATOM 1190 C C . ASP A 1 153 ? -4.267 -0.652 -26.463 1.00 89.25 153 ASP A C 1
ATOM 1192 O O . ASP A 1 153 ? -3.935 0.451 -26.894 1.00 89.25 153 ASP A O 1
ATOM 1196 N N . GLU A 1 154 ? -3.460 -1.369 -25.683 1.00 91.12 154 GLU A N 1
ATOM 1197 C CA . GLU A 1 154 ? -2.172 -0.935 -25.147 1.00 91.12 154 GLU A CA 1
ATOM 1198 C C . GLU A 1 154 ? -0.967 -1.501 -25.921 1.00 91.12 154 GLU A C 1
ATOM 1200 O O . GLU A 1 154 ? 0.148 -1.000 -25.768 1.00 91.12 154 GLU A O 1
ATOM 1205 N N . GLU A 1 155 ? -1.149 -2.513 -26.775 1.00 86.75 155 GLU A N 1
ATOM 1206 C CA . GLU A 1 155 ? -0.056 -3.137 -27.542 1.00 86.75 155 GLU A CA 1
ATOM 1207 C C . GLU A 1 155 ? 0.652 -2.151 -28.478 1.00 86.75 155 GLU A C 1
ATOM 1209 O O . GLU A 1 155 ? 1.875 -2.191 -28.624 1.00 86.75 155 GLU A O 1
ATOM 1214 N N . SER A 1 156 ? -0.110 -1.221 -29.058 1.00 84.88 156 SER A N 1
ATOM 1215 C CA . SER A 1 156 ? 0.410 -0.167 -29.939 1.00 84.88 156 SER A CA 1
ATOM 1216 C C . SER A 1 156 ? 1.152 0.947 -29.190 1.00 84.88 156 SER A C 1
ATOM 1218 O O . SER A 1 156 ? 1.813 1.785 -29.807 1.00 84.88 156 SER A O 1
ATOM 1220 N N . MET A 1 157 ? 1.077 0.981 -27.855 1.00 86.50 157 MET A N 1
ATOM 1221 C CA . MET A 1 157 ? 1.731 2.019 -27.070 1.00 86.50 157 MET A CA 1
ATOM 1222 C C . MET A 1 157 ? 3.245 1.804 -27.055 1.00 86.50 157 MET A C 1
ATOM 1224 O O . MET A 1 157 ? 3.765 0.867 -26.440 1.00 86.50 157 MET A O 1
ATOM 1228 N N . HIS A 1 158 ? 3.976 2.744 -27.658 1.00 79.12 158 HIS A N 1
ATOM 1229 C CA . HIS A 1 158 ? 5.431 2.775 -27.567 1.00 79.12 158 HIS A CA 1
ATOM 1230 C C . HIS A 1 158 ? 5.869 2.933 -26.105 1.00 79.12 158 HIS A C 1
ATOM 1232 O O . HIS A 1 158 ? 5.465 3.870 -25.398 1.00 79.12 158 HIS A O 1
ATOM 1238 N N . ASP A 1 159 ? 6.688 1.990 -25.641 1.00 81.00 159 ASP A N 1
ATOM 1239 C CA . ASP A 1 159 ? 7.248 2.008 -24.293 1.00 81.00 159 ASP A CA 1
ATOM 1240 C C . ASP A 1 159 ? 8.772 2.159 -24.274 1.00 81.00 159 ASP A C 1
ATOM 1242 O O . ASP A 1 159 ? 9.268 2.743 -23.308 1.00 81.00 159 ASP A O 1
ATOM 1246 N N . ASN A 1 160 ? 9.475 1.717 -25.337 1.00 76.38 160 ASN A N 1
ATOM 1247 C CA . ASN A 1 160 ? 10.934 1.780 -25.555 1.00 76.38 160 ASN A CA 1
ATOM 1248 C C . ASN A 1 160 ? 11.745 1.563 -24.271 1.00 76.38 160 ASN A C 1
ATOM 1250 O O . ASN A 1 160 ? 12.787 2.178 -24.033 1.00 76.38 160 ASN A O 1
ATOM 1254 N N . GLY A 1 161 ? 11.191 0.747 -23.380 1.00 80.25 161 GLY A N 1
ATOM 1255 C CA . GLY A 1 161 ? 11.584 0.717 -21.991 1.00 80.25 161 GLY A CA 1
ATOM 1256 C C . GLY A 1 161 ? 12.551 -0.414 -21.739 1.00 80.25 161 GLY A C 1
ATOM 1257 O O . GLY A 1 161 ? 12.568 -1.419 -22.447 1.00 80.25 161 GLY A O 1
ATOM 1258 N N . ARG A 1 162 ? 13.325 -0.305 -20.662 1.00 82.75 162 ARG A N 1
ATOM 1259 C CA . ARG A 1 162 ? 14.247 -1.367 -20.253 1.00 82.75 162 ARG A CA 1
ATOM 1260 C C . ARG A 1 162 ? 13.536 -2.735 -20.248 1.00 82.75 162 ARG A C 1
ATOM 1262 O O . ARG A 1 162 ? 12.397 -2.842 -19.785 1.00 82.75 162 ARG A O 1
ATOM 1269 N N . HIS A 1 163 ? 14.205 -3.760 -20.775 1.00 82.38 163 HIS A N 1
ATOM 1270 C CA . HIS A 1 163 ? 13.693 -5.135 -20.878 1.00 82.38 163 HIS A CA 1
ATOM 1271 C C . HIS A 1 163 ? 12.451 -5.326 -21.779 1.00 82.38 163 HIS A C 1
ATOM 1273 O O . HIS A 1 163 ? 11.786 -6.350 -21.663 1.00 82.38 163 HIS A O 1
ATOM 1279 N N . GLN A 1 164 ? 12.131 -4.388 -22.685 1.00 85.19 164 GLN A N 1
ATOM 1280 C CA . GLN A 1 164 ? 11.002 -4.540 -23.621 1.00 85.19 164 GLN A CA 1
ATOM 1281 C C . GLN A 1 164 ? 11.163 -5.749 -24.545 1.00 85.19 164 GLN A C 1
ATOM 1283 O O . GLN A 1 164 ? 10.227 -6.520 -24.689 1.00 85.19 164 GLN A O 1
ATOM 1288 N N . GLU A 1 165 ? 12.339 -5.933 -25.147 1.00 83.62 165 GLU A N 1
ATOM 1289 C CA . GLU A 1 165 ? 12.587 -7.027 -26.100 1.00 83.62 165 GLU A CA 1
ATOM 1290 C C . GLU A 1 165 ? 12.368 -8.410 -25.470 1.00 83.62 165 GLU A C 1
ATOM 1292 O O . GLU A 1 165 ? 11.902 -9.333 -26.128 1.00 83.62 165 GLU A O 1
ATOM 1297 N N . GLN A 1 166 ? 12.652 -8.535 -24.171 1.00 87.44 166 GLN A N 1
ATOM 1298 C CA . GLN A 1 166 ? 12.464 -9.763 -23.393 1.00 87.44 166 GLN A CA 1
ATOM 1299 C C . GLN A 1 166 ? 10.999 -9.973 -22.979 1.00 87.44 166 GLN A C 1
ATOM 1301 O O . GLN A 1 166 ? 10.587 -11.100 -22.725 1.00 87.44 166 GLN A O 1
ATOM 1306 N N . HIS A 1 167 ? 10.212 -8.894 -22.906 1.00 88.75 167 HIS A N 1
ATOM 1307 C CA . HIS A 1 167 ? 8.827 -8.901 -22.432 1.00 88.75 167 HIS A CA 1
ATOM 1308 C C . HIS A 1 167 ? 7.939 -7.933 -23.246 1.00 88.75 167 HIS A C 1
ATOM 1310 O O . HIS A 1 167 ? 7.417 -6.959 -22.691 1.00 88.75 167 HIS A O 1
ATOM 1316 N N . PRO A 1 168 ? 7.748 -8.164 -24.559 1.00 87.38 168 PRO A N 1
ATOM 1317 C CA . PRO A 1 168 ? 7.109 -7.190 -25.452 1.00 87.38 168 PRO A CA 1
ATOM 1318 C C . PRO A 1 168 ? 5.636 -6.920 -25.104 1.00 87.38 168 PRO A C 1
ATOM 1320 O O . PRO A 1 168 ? 5.172 -5.779 -25.199 1.00 87.38 168 PRO A O 1
ATOM 1323 N N . GLY A 1 169 ? 4.930 -7.952 -24.631 1.00 91.69 169 GLY A N 1
ATOM 1324 C CA . GLY A 1 169 ? 3.531 -7.895 -24.200 1.00 91.69 169 GLY A CA 1
ATOM 1325 C C . GLY A 1 169 ? 3.324 -7.494 -22.737 1.00 91.69 169 GLY A C 1
ATOM 1326 O O . GLY A 1 169 ? 2.233 -7.690 -22.220 1.00 91.69 169 GLY A O 1
ATOM 1327 N N . SER A 1 170 ? 4.344 -6.976 -22.045 1.00 94.75 170 SER A N 1
ATOM 1328 C CA . SER A 1 170 ? 4.253 -6.642 -20.618 1.00 94.75 170 SER A CA 1
ATOM 1329 C C . SER A 1 170 ? 4.696 -5.213 -20.336 1.00 94.75 170 SER A C 1
ATOM 1331 O O . SER A 1 170 ? 5.760 -4.777 -20.779 1.00 94.75 170 SER A O 1
ATOM 1333 N N . TRP A 1 171 ? 3.944 -4.503 -19.502 1.00 96.69 171 TRP A N 1
ATOM 1334 C CA . TRP A 1 171 ? 4.418 -3.327 -18.780 1.00 96.69 171 TRP A CA 1
ATOM 1335 C C . TRP A 1 171 ? 5.487 -3.703 -17.753 1.00 96.69 171 TRP A C 1
ATOM 1337 O O . TRP A 1 171 ? 5.662 -4.877 -17.417 1.00 96.69 171 TRP A O 1
AT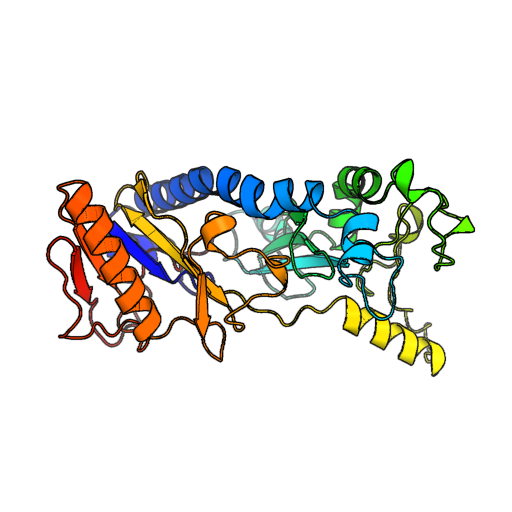OM 1347 N N . ALA A 1 172 ? 6.239 -2.710 -17.276 1.00 96.69 172 ALA A N 1
ATOM 1348 C CA . ALA A 1 172 ? 7.263 -2.931 -16.260 1.00 96.69 172 ALA A CA 1
ATOM 1349 C C . ALA A 1 172 ? 6.714 -2.739 -14.837 1.00 96.69 172 ALA A C 1
ATOM 1351 O O . ALA A 1 172 ? 5.731 -2.029 -14.625 1.00 96.69 172 ALA A O 1
ATOM 1352 N N . LEU A 1 173 ? 7.402 -3.305 -13.848 1.00 96.50 173 LEU A N 1
ATOM 1353 C CA . LEU A 1 173 ? 7.212 -2.973 -12.433 1.00 96.50 173 LEU A CA 1
ATOM 1354 C C . LEU A 1 173 ? 8.505 -2.394 -11.852 1.00 96.50 173 LEU A C 1
ATOM 1356 O O . LEU A 1 173 ? 9.601 -2.767 -12.277 1.00 96.50 173 LEU A O 1
ATOM 1360 N N . LEU A 1 174 ? 8.401 -1.506 -10.862 1.00 96.88 174 LEU A N 1
ATOM 1361 C CA . LEU A 1 174 ? 9.559 -1.025 -10.099 1.00 96.88 174 LEU A CA 1
ATOM 1362 C C . LEU A 1 174 ? 9.690 -1.790 -8.779 1.00 96.88 174 LEU A C 1
ATOM 1364 O O . LEU A 1 174 ? 8.739 -1.849 -8.006 1.00 96.88 174 LEU A O 1
ATOM 1368 N N . ALA A 1 175 ? 10.879 -2.296 -8.461 1.00 95.31 175 ALA A N 1
ATOM 1369 C CA . ALA A 1 175 ? 11.132 -3.009 -7.205 1.00 95.31 175 ALA A CA 1
ATOM 1370 C C . ALA A 1 175 ? 12.420 -2.532 -6.516 1.00 95.31 175 ALA A C 1
ATOM 1372 O O . ALA A 1 175 ? 13.254 -1.845 -7.111 1.00 95.31 175 ALA A O 1
ATOM 1373 N N . ASP A 1 176 ? 12.576 -2.847 -5.227 1.00 91.69 176 ASP A N 1
ATOM 1374 C CA . ASP A 1 176 ? 13.788 -2.498 -4.479 1.00 91.69 176 ASP A CA 1
ATOM 1375 C C . ASP A 1 176 ? 15.015 -3.297 -4.934 1.00 91.69 176 ASP A C 1
ATOM 1377 O O . ASP A 1 176 ? 14.920 -4.332 -5.591 1.00 91.69 176 ASP A O 1
ATOM 1381 N N . LYS A 1 177 ? 16.202 -2.856 -4.507 1.00 89.38 177 LYS A N 1
ATOM 1382 C CA . LYS A 1 177 ? 17.458 -3.586 -4.715 1.00 89.38 177 LYS A CA 1
ATOM 1383 C C . LYS A 1 177 ? 17.425 -5.005 -4.123 1.00 89.38 177 LYS A C 1
ATOM 1385 O O . LYS A 1 177 ? 18.174 -5.868 -4.578 1.00 89.38 177 LYS A O 1
ATOM 1390 N N . GLY A 1 178 ? 16.583 -5.251 -3.117 1.00 88.81 1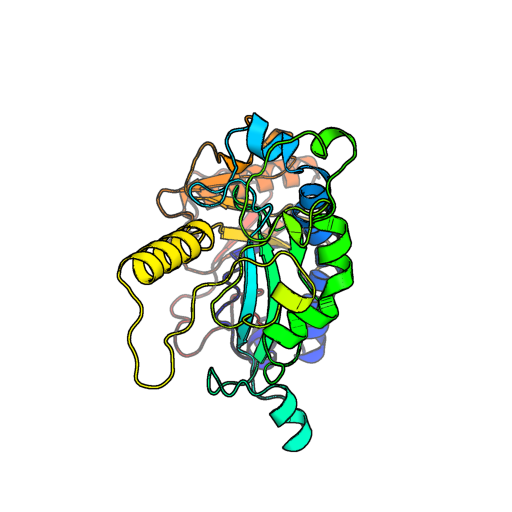78 GLY A N 1
ATOM 1391 C CA . GLY A 1 178 ? 16.365 -6.581 -2.539 1.00 88.81 178 GLY A CA 1
ATOM 1392 C C . GLY A 1 178 ? 15.748 -7.613 -3.493 1.00 88.81 178 GLY A C 1
ATOM 1393 O O . GLY A 1 178 ? 15.967 -8.801 -3.287 1.00 88.81 178 GLY A O 1
ATOM 1394 N N . TYR A 1 179 ? 15.065 -7.180 -4.558 1.00 91.75 179 TYR A N 1
ATOM 1395 C CA . TYR A 1 179 ? 14.335 -8.053 -5.494 1.00 91.75 179 TYR A CA 1
ATOM 1396 C C . TYR A 1 179 ? 15.151 -8.417 -6.740 1.00 91.75 179 TYR A C 1
ATOM 1398 O O . TYR A 1 179 ? 14.607 -8.810 -7.771 1.00 91.75 179 TYR A O 1
ATOM 1406 N N . GLN A 1 180 ? 16.473 -8.260 -6.671 1.00 88.12 180 GLN A N 1
ATOM 1407 C CA . GLN A 1 180 ? 17.375 -8.731 -7.718 1.00 88.12 180 GLN A CA 1
ATOM 1408 C C . GLN A 1 180 ? 17.157 -10.232 -7.951 1.00 88.12 180 GLN A C 1
ATOM 1410 O O . GLN A 1 180 ? 17.360 -11.033 -7.043 1.00 88.12 180 GLN A O 1
ATOM 1415 N N . GLY A 1 181 ? 16.754 -10.594 -9.167 1.00 89.62 181 GLY A N 1
ATOM 1416 C CA . GLY A 1 181 ? 16.326 -11.946 -9.538 1.00 89.62 181 GLY A CA 1
ATOM 1417 C C . GLY A 1 181 ? 14.924 -11.966 -10.145 1.00 89.62 181 GLY A C 1
ATOM 1418 O O . GLY A 1 181 ? 14.671 -12.772 -11.038 1.00 89.62 181 GLY A O 1
ATOM 1419 N N . LEU A 1 182 ? 14.063 -11.016 -9.762 1.00 91.19 182 LEU A N 1
ATOM 1420 C CA . LEU A 1 182 ? 12.681 -10.923 -10.243 1.00 91.19 182 LEU A CA 1
ATOM 1421 C C . LEU A 1 182 ? 12.595 -10.719 -11.767 1.00 91.19 182 LEU A C 1
ATOM 1423 O O . LEU A 1 182 ? 11.657 -11.195 -12.403 1.00 91.19 182 LEU A O 1
ATOM 1427 N N . GLN A 1 183 ? 13.625 -10.109 -12.370 1.00 90.75 183 GLN A N 1
ATOM 1428 C CA . GLN A 1 183 ? 13.758 -9.941 -13.822 1.00 90.75 183 GLN A CA 1
ATOM 1429 C C . GLN A 1 183 ? 13.803 -11.255 -14.622 1.00 90.75 183 GLN A C 1
ATOM 1431 O O . GLN A 1 183 ? 13.704 -11.231 -15.840 1.00 90.75 183 GLN A O 1
ATOM 1436 N N . ARG A 1 184 ? 13.995 -12.407 -13.961 1.00 90.00 184 ARG A N 1
ATOM 1437 C CA . ARG A 1 184 ? 13.951 -13.725 -14.617 1.00 90.00 184 ARG A CA 1
ATOM 1438 C C . ARG A 1 184 ? 12.529 -14.156 -14.976 1.00 90.00 184 ARG A C 1
ATOM 1440 O O .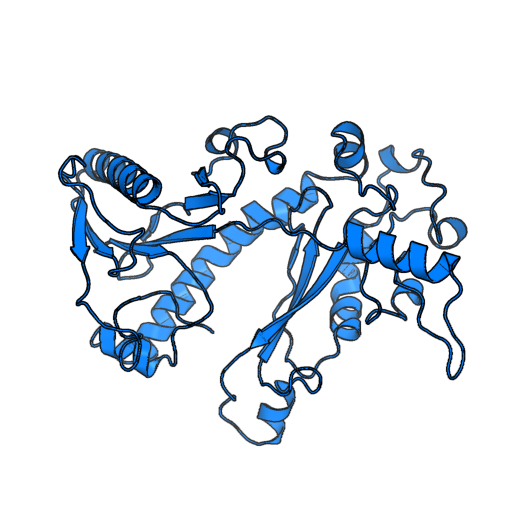 ARG A 1 184 ? 12.369 -15.037 -15.810 1.00 90.00 184 ARG A O 1
ATOM 1447 N N . ARG A 1 185 ? 11.527 -13.585 -14.303 1.00 88.94 185 ARG A N 1
ATOM 1448 C CA . ARG A 1 185 ? 10.119 -13.999 -14.395 1.00 88.94 185 ARG A CA 1
ATOM 1449 C C . ARG A 1 185 ? 9.209 -12.856 -14.840 1.00 88.94 185 ARG A C 1
ATOM 1451 O O . ARG A 1 185 ? 8.264 -13.076 -15.584 1.00 88.94 185 ARG A O 1
ATOM 1458 N N . LEU A 1 186 ? 9.520 -11.631 -14.417 1.00 94.75 186 LEU A N 1
ATOM 1459 C CA . LEU A 1 186 ? 8.726 -10.430 -14.673 1.00 94.75 186 LEU A CA 1
ATOM 1460 C C . LEU A 1 186 ? 9.591 -9.339 -15.305 1.00 94.75 186 LEU A C 1
ATOM 1462 O O . LEU A 1 186 ? 10.797 -9.289 -15.073 1.00 94.75 186 LEU A O 1
ATOM 1466 N N . ARG A 1 187 ? 8.972 -8.375 -15.998 1.00 95.56 187 ARG A N 1
ATOM 1467 C CA . ARG A 1 187 ? 9.651 -7.160 -16.481 1.00 95.56 187 ARG A CA 1
ATOM 1468 C C . ARG A 1 187 ? 9.947 -6.188 -15.324 1.00 95.56 187 ARG A C 1
ATOM 1470 O O . ARG A 1 187 ? 9.389 -5.096 -15.229 1.00 95.56 187 ARG A O 1
ATOM 1477 N N . ALA A 1 188 ? 10.809 -6.601 -14.401 1.00 95.62 188 ALA A N 1
ATOM 1478 C CA . ALA A 1 188 ? 11.152 -5.851 -13.199 1.00 95.62 188 ALA A CA 1
ATOM 1479 C C . ALA A 1 188 ? 12.335 -4.901 -13.427 1.00 95.62 188 ALA A C 1
ATOM 1481 O O . ALA A 1 188 ? 13.385 -5.287 -13.940 1.00 95.62 188 ALA A O 1
ATOM 1482 N N . ILE A 1 189 ? 12.190 -3.656 -12.977 1.00 95.25 189 ILE A N 1
ATOM 1483 C CA . ILE A 1 189 ? 13.257 -2.655 -12.945 1.00 95.25 189 ILE A CA 1
ATOM 1484 C C . ILE A 1 189 ? 13.692 -2.480 -11.490 1.00 95.25 189 ILE A C 1
ATOM 1486 O O . ILE A 1 189 ? 12.940 -1.986 -10.647 1.00 95.25 189 ILE A O 1
ATOM 1490 N N . THR A 1 190 ? 14.928 -2.881 -11.201 1.00 94.88 190 THR A N 1
ATOM 1491 C CA . THR A 1 190 ? 15.537 -2.810 -9.868 1.00 94.88 190 THR A CA 1
ATOM 1492 C C . THR A 1 190 ? 16.827 -1.986 -9.899 1.00 94.88 190 THR A C 1
ATOM 1494 O O . THR A 1 190 ? 17.507 -1.938 -10.928 1.00 94.88 190 THR A O 1
ATOM 1497 N N . PRO A 1 191 ? 17.205 -1.331 -8.784 1.00 94.69 191 PRO A N 1
ATOM 1498 C CA . PRO A 1 191 ? 18.487 -0.650 -8.674 1.00 94.69 191 PRO A CA 1
ATOM 1499 C C . PRO A 1 191 ? 19.668 -1.605 -8.875 1.00 94.69 191 PRO A C 1
ATOM 1501 O O . PRO A 1 191 ? 19.699 -2.686 -8.277 1.00 94.69 191 PRO A O 1
ATOM 1504 N N . THR A 1 192 ? 20.681 -1.177 -9.626 1.00 92.56 192 THR A N 1
ATOM 1505 C CA . THR A 1 192 ? 21.926 -1.922 -9.831 1.00 92.56 192 THR A CA 1
ATOM 1506 C C . THR A 1 192 ? 22.646 -2.147 -8.499 1.00 92.56 192 THR A C 1
ATOM 1508 O O . THR A 1 192 ? 22.796 -1.235 -7.670 1.00 92.56 192 THR A O 1
ATOM 1511 N N . LYS A 1 193 ? 23.085 -3.389 -8.266 1.00 90.50 193 LYS A N 1
ATOM 1512 C CA . LYS A 1 193 ? 23.909 -3.756 -7.109 1.00 90.50 193 LYS A CA 1
ATOM 1513 C C . LYS A 1 193 ? 25.365 -3.388 -7.367 1.00 90.50 193 LYS A C 1
ATOM 1515 O O . LYS A 1 193 ? 25.878 -3.586 -8.459 1.00 90.50 193 LYS A O 1
ATOM 1520 N N . LYS A 1 194 ? 26.031 -2.898 -6.320 1.00 89.62 194 LYS A N 1
ATOM 1521 C CA . LYS A 1 194 ? 27.478 -2.683 -6.331 1.00 89.62 194 LYS A CA 1
ATOM 1522 C C . LYS A 1 194 ? 28.170 -4.037 -6.584 1.00 89.62 194 LYS A C 1
ATOM 1524 O O . LYS A 1 194 ? 27.821 -4.994 -5.884 1.00 89.62 194 LYS A O 1
ATOM 1529 N N . PRO A 1 195 ? 29.108 -4.136 -7.540 1.00 88.75 195 PRO A N 1
ATOM 1530 C CA . PRO A 1 195 ? 29.878 -5.359 -7.734 1.00 88.75 195 PRO A CA 1
ATOM 1531 C C . PRO A 1 195 ? 30.775 -5.627 -6.511 1.00 88.75 195 PRO A C 1
ATOM 1533 O O . PRO A 1 195 ? 31.157 -4.680 -5.814 1.00 88.75 195 PRO A O 1
ATOM 1536 N N . PRO A 1 196 ? 31.127 -6.890 -6.212 1.00 88.38 196 PRO A N 1
ATOM 1537 C CA . PRO A 1 196 ? 32.062 -7.205 -5.132 1.00 88.38 196 PRO A CA 1
ATOM 1538 C C . PRO A 1 196 ? 33.378 -6.430 -5.305 1.00 88.38 196 PRO A C 1
ATOM 1540 O O . PRO A 1 196 ? 33.999 -6.498 -6.359 1.00 88.38 196 PRO A O 1
ATOM 1543 N N . GLY A 1 197 ? 33.772 -5.641 -4.301 1.00 86.62 197 GLY A N 1
ATOM 1544 C CA . GLY A 1 197 ? 35.007 -4.839 -4.321 1.00 86.62 197 GLY A CA 1
ATOM 1545 C C . GLY A 1 197 ? 35.026 -3.620 -5.261 1.00 86.62 197 GLY A C 1
ATOM 1546 O O . GLY A 1 197 ? 35.856 -2.740 -5.066 1.00 86.62 197 GLY A O 1
ATOM 1547 N N . GLY A 1 198 ? 34.112 -3.509 -6.230 1.00 90.25 198 GLY A N 1
ATOM 1548 C CA . GLY A 1 198 ? 34.054 -2.388 -7.181 1.00 90.25 198 GLY A CA 1
ATOM 1549 C C . GLY A 1 198 ? 33.047 -1.309 -6.784 1.00 90.25 198 GLY A C 1
ATOM 1550 O O . GLY A 1 198 ? 32.288 -1.495 -5.845 1.00 90.25 198 GLY A O 1
ATOM 1551 N N . MET A 1 199 ? 33.002 -0.174 -7.482 1.00 90.88 199 MET A N 1
ATOM 1552 C CA . MET A 1 199 ? 32.021 0.900 -7.249 1.00 90.88 199 MET A CA 1
ATOM 1553 C C . MET A 1 199 ? 30.965 0.931 -8.356 1.00 90.88 199 MET A C 1
ATOM 1555 O O . MET A 1 199 ? 31.190 0.410 -9.442 1.00 90.88 199 MET A O 1
ATOM 1559 N N . LEU A 1 200 ? 29.807 1.528 -8.066 1.00 91.44 200 LEU A N 1
ATOM 1560 C CA . LEU A 1 200 ? 28.858 1.886 -9.119 1.00 91.44 200 LEU A CA 1
ATOM 1561 C C . LEU A 1 200 ? 29.403 3.094 -9.879 1.00 91.44 200 LEU A C 1
ATOM 1563 O O . LEU A 1 200 ? 29.946 4.017 -9.269 1.00 91.44 200 LEU A O 1
ATOM 1567 N N . SER A 1 201 ? 29.222 3.095 -11.191 1.00 93.50 201 SER A N 1
ATOM 1568 C CA . SER A 1 201 ? 29.464 4.265 -12.026 1.00 93.50 201 SER A CA 1
ATOM 1569 C C . SER A 1 201 ? 28.490 5.400 -11.685 1.00 93.50 201 SER A C 1
ATOM 1571 O O . SER A 1 201 ? 27.408 5.189 -11.125 1.00 93.50 201 SER A O 1
ATOM 1573 N N . SER A 1 202 ? 28.845 6.630 -12.063 1.00 93.00 202 SER A N 1
ATOM 1574 C CA . SER A 1 202 ? 27.983 7.800 -11.855 1.00 93.00 202 SER A CA 1
ATOM 1575 C C . SER A 1 202 ? 26.613 7.648 -12.528 1.00 93.00 202 SER A C 1
ATOM 1577 O O . SER A 1 202 ? 25.603 8.069 -11.967 1.00 93.00 202 SER A O 1
ATOM 1579 N N . SER A 1 203 ? 26.548 7.009 -13.701 1.00 93.00 203 SER A N 1
ATOM 1580 C CA . SER A 1 203 ? 25.287 6.760 -14.411 1.00 93.00 203 SER A CA 1
ATOM 1581 C C . SER A 1 203 ? 24.395 5.757 -13.672 1.00 93.00 203 SER A C 1
ATOM 1583 O O . SER A 1 203 ? 23.188 5.980 -13.566 1.00 93.00 203 SER A O 1
ATOM 1585 N N . GLU A 1 204 ? 24.969 4.698 -13.098 1.00 93.44 204 GLU A N 1
ATOM 1586 C CA . GLU A 1 204 ? 24.232 3.717 -12.290 1.00 93.44 204 GLU A CA 1
ATOM 1587 C C . GLU A 1 204 ? 23.722 4.313 -10.976 1.00 93.44 204 GLU A C 1
ATOM 1589 O O . GLU A 1 204 ? 22.613 3.993 -10.549 1.00 93.44 204 GLU A O 1
ATOM 1594 N N . LEU A 1 205 ? 24.495 5.198 -10.339 1.00 92.81 205 LEU A N 1
ATOM 1595 C CA . LEU A 1 205 ? 24.044 5.927 -9.150 1.00 92.81 205 LEU A CA 1
ATOM 1596 C C . LEU A 1 205 ? 22.833 6.807 -9.474 1.00 92.81 205 LEU A C 1
ATOM 1598 O O . LEU A 1 205 ? 21.795 6.679 -8.825 1.00 92.81 205 LEU A O 1
ATOM 1602 N N . VAL A 1 206 ? 22.919 7.610 -10.539 1.00 94.38 206 VAL A N 1
ATOM 1603 C CA . VAL A 1 206 ? 21.802 8.448 -11.001 1.00 94.38 206 VAL A CA 1
ATOM 1604 C C . VAL A 1 206 ? 20.578 7.599 -11.356 1.00 94.38 206 VAL A C 1
ATOM 1606 O O . VAL A 1 206 ? 19.448 7.968 -11.033 1.00 94.38 206 VAL A O 1
ATOM 1609 N N . GLN A 1 207 ? 20.768 6.449 -12.007 1.00 92.88 207 GLN A N 1
ATOM 1610 C CA . GLN A 1 207 ? 19.663 5.547 -12.329 1.00 92.88 207 GLN A CA 1
ATOM 1611 C C . GLN A 1 207 ? 19.019 4.961 -11.067 1.00 92.88 207 GLN A C 1
ATOM 1613 O O . GLN A 1 207 ? 17.792 4.936 -10.961 1.00 92.88 207 GLN A O 1
ATOM 1618 N N . ASN A 1 208 ? 19.823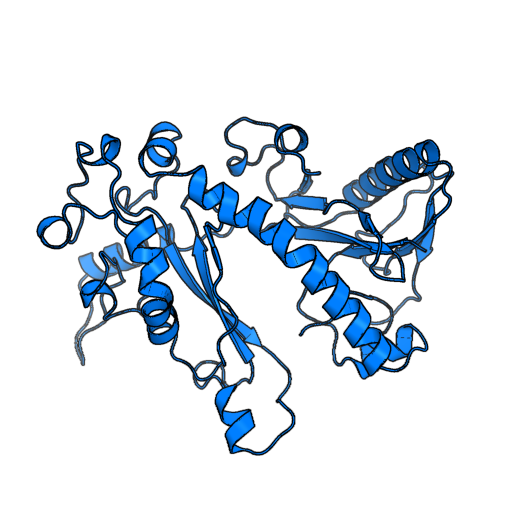 4.534 -10.094 1.00 94.62 208 ASN A N 1
ATOM 1619 C CA . ASN A 1 208 ? 19.336 4.024 -8.815 1.00 94.62 208 ASN A CA 1
ATOM 1620 C C . ASN A 1 208 ? 18.518 5.072 -8.054 1.00 94.62 208 ASN A C 1
ATOM 1622 O O . ASN A 1 208 ? 17.459 4.739 -7.518 1.00 94.62 208 ASN A O 1
ATOM 1626 N N . ASP A 1 209 ? 18.963 6.328 -8.057 1.00 93.25 209 ASP A N 1
ATOM 1627 C CA . ASP A 1 209 ? 18.245 7.434 -7.423 1.00 93.25 209 ASP A CA 1
ATOM 1628 C C . ASP A 1 209 ? 16.907 7.712 -8.112 1.00 93.25 209 ASP A C 1
ATOM 1630 O O . ASP A 1 209 ? 15.892 7.902 -7.439 1.00 93.25 209 ASP A O 1
ATOM 1634 N N . LYS A 1 210 ? 16.863 7.652 -9.450 1.00 94.81 210 LYS A N 1
ATOM 1635 C CA . LYS A 1 210 ? 15.609 7.758 -10.213 1.00 94.81 210 LYS A CA 1
ATOM 1636 C C . LYS A 1 210 ? 14.623 6.648 -9.839 1.00 94.81 210 LYS A C 1
ATOM 1638 O O . LYS A 1 210 ? 13.451 6.942 -9.611 1.00 94.81 210 LYS A O 1
ATOM 1643 N N . ILE A 1 211 ? 15.085 5.396 -9.728 1.00 94.00 211 ILE A N 1
ATOM 1644 C CA . ILE A 1 211 ? 14.226 4.257 -9.345 1.00 94.00 211 ILE A CA 1
ATOM 1645 C C . ILE A 1 211 ? 13.701 4.456 -7.921 1.00 94.00 211 ILE A C 1
ATOM 1647 O O . ILE A 1 211 ? 12.509 4.302 -7.663 1.00 94.00 211 ILE A O 1
ATOM 1651 N N . ALA A 1 212 ? 14.577 4.833 -6.988 1.00 90.38 212 ALA A N 1
ATOM 1652 C CA . ALA A 1 212 ? 14.196 5.073 -5.601 1.00 90.38 212 ALA A CA 1
ATOM 1653 C C . ALA A 1 212 ? 13.208 6.242 -5.456 1.00 90.38 212 ALA A C 1
ATOM 1655 O O . ALA A 1 212 ? 12.315 6.180 -4.610 1.00 90.38 212 ALA A O 1
ATOM 1656 N N . SER A 1 213 ? 13.364 7.292 -6.265 1.00 90.44 213 SER A N 1
ATOM 1657 C CA . SER A 1 213 ? 12.472 8.452 -6.291 1.00 90.44 213 SER A CA 1
ATOM 1658 C C . SER A 1 213 ? 11.068 8.076 -6.764 1.00 90.44 213 SER A C 1
ATOM 1660 O O . SER A 1 213 ? 10.096 8.403 -6.088 1.00 90.44 213 SER A O 1
ATOM 1662 N N . ASP A 1 214 ? 10.959 7.330 -7.868 1.00 91.56 214 ASP A N 1
ATOM 1663 C CA . ASP A 1 214 ? 9.664 6.915 -8.416 1.00 91.56 214 ASP A CA 1
ATOM 1664 C C . ASP A 1 214 ? 8.956 5.892 -7.509 1.00 91.56 214 ASP A C 1
ATOM 1666 O O . ASP A 1 214 ? 7.745 5.970 -7.331 1.00 91.56 214 ASP A O 1
ATOM 1670 N N . ARG A 1 215 ? 9.693 4.990 -6.843 1.00 88.81 215 ARG A N 1
ATOM 1671 C CA . ARG A 1 215 ? 9.103 4.010 -5.908 1.00 88.81 215 ARG A CA 1
ATOM 1672 C C . ARG A 1 215 ? 8.568 4.618 -4.608 1.00 88.81 215 ARG A C 1
ATOM 1674 O O . ARG A 1 215 ? 7.669 4.051 -3.989 1.00 88.81 215 ARG A O 1
ATOM 1681 N N . LYS A 1 216 ? 9.136 5.729 -4.131 1.00 74.56 216 LYS A N 1
ATOM 1682 C CA . LYS A 1 216 ? 8.811 6.277 -2.804 1.00 74.56 216 LYS A CA 1
ATOM 1683 C C . LYS A 1 216 ? 7.639 7.253 -2.865 1.00 74.56 216 LYS A C 1
ATOM 1685 O O . LYS A 1 216 ? 7.818 8.446 -3.102 1.00 74.56 216 LYS A O 1
ATOM 1690 N N . SER A 1 217 ? 6.448 6.788 -2.492 1.00 63.91 217 SER A N 1
ATOM 1691 C CA . SER A 1 217 ? 5.348 7.690 -2.138 1.00 63.91 217 SER A CA 1
ATOM 1692 C C . SER A 1 217 ? 5.518 8.198 -0.703 1.00 63.91 217 SER A C 1
ATOM 1694 O O . SER A 1 217 ? 5.459 7.435 0.255 1.00 63.91 217 SER A O 1
ATOM 1696 N N . LYS A 1 218 ? 5.712 9.512 -0.535 1.00 57.56 218 LYS A N 1
ATOM 1697 C CA . LYS A 1 218 ? 5.696 10.179 0.786 1.00 57.56 218 LYS A CA 1
ATOM 1698 C C . LYS A 1 218 ? 4.285 10.607 1.214 1.00 57.56 218 LYS A C 1
ATOM 1700 O O . LYS A 1 218 ? 4.138 11.375 2.164 1.00 57.56 218 LYS A O 1
ATOM 1705 N N . LYS A 1 219 ? 3.248 10.182 0.484 1.00 55.34 219 LYS A N 1
ATOM 1706 C CA . LYS A 1 219 ? 1.866 10.549 0.795 1.00 55.34 219 LYS A CA 1
ATOM 1707 C C . LYS A 1 219 ? 1.414 9.770 2.026 1.00 55.34 219 LYS A C 1
ATOM 1709 O O . LYS A 1 219 ? 1.548 8.553 2.080 1.00 55.34 219 LYS A O 1
ATOM 1714 N N . ARG A 1 220 ? 0.878 10.490 3.006 1.00 53.84 220 ARG A N 1
ATOM 1715 C CA . ARG A 1 220 ? 0.279 9.925 4.212 1.00 53.84 220 ARG A CA 1
ATOM 1716 C C . ARG A 1 220 ? -1.219 10.174 4.160 1.00 53.84 220 ARG A C 1
ATOM 1718 O O . ARG A 1 220 ? -1.636 11.297 3.881 1.00 53.84 220 ARG A O 1
ATOM 1725 N N . ILE A 1 221 ? -1.986 9.132 4.444 1.00 56.56 221 ILE A N 1
ATOM 1726 C CA . ILE A 1 221 ? -3.412 9.220 4.724 1.00 56.56 221 ILE A CA 1
ATOM 1727 C C . ILE A 1 221 ? -3.643 8.695 6.140 1.00 56.56 221 ILE A C 1
ATOM 1729 O O . ILE A 1 221 ? -3.011 7.727 6.563 1.00 56.56 221 ILE A O 1
ATOM 1733 N N . THR A 1 222 ? -4.491 9.377 6.891 1.00 60.38 222 THR A N 1
ATOM 1734 C CA . THR A 1 222 ? -4.989 8.934 8.189 1.00 60.38 222 THR A CA 1
ATOM 1735 C C . THR A 1 222 ? -6.420 8.461 7.991 1.00 60.38 222 THR A C 1
ATOM 1737 O O . THR A 1 222 ? -7.179 9.101 7.272 1.00 60.38 222 THR A O 1
ATOM 1740 N N . VAL A 1 223 ? -6.773 7.338 8.609 1.00 60.44 223 VAL A N 1
ATOM 1741 C CA . VAL A 1 223 ? -8.129 6.791 8.568 1.00 60.44 223 VAL A CA 1
ATOM 1742 C C . VAL A 1 223 ? -8.658 6.742 9.995 1.00 60.44 223 VAL A C 1
ATOM 1744 O O . VAL A 1 223 ? -8.008 6.170 10.870 1.00 60.44 223 VAL A O 1
ATOM 1747 N N . ALA A 1 224 ? -9.810 7.361 10.236 1.00 67.31 224 ALA A N 1
ATOM 1748 C CA . ALA A 1 224 ? -10.553 7.193 11.476 1.00 67.31 224 ALA A CA 1
ATOM 1749 C C . ALA A 1 224 ? -11.716 6.226 11.221 1.00 67.31 224 ALA A C 1
ATOM 1751 O O . ALA A 1 224 ? -12.461 6.359 10.253 1.00 67.31 224 ALA A O 1
ATOM 1752 N N . LEU A 1 225 ? -11.838 5.218 12.072 1.00 63.72 225 LEU A N 1
ATOM 1753 C CA . LEU A 1 225 ? -12.870 4.190 12.019 1.00 63.72 225 LEU A CA 1
ATOM 1754 C C . LEU A 1 225 ? -13.860 4.433 13.151 1.00 63.72 225 LEU A C 1
ATOM 1756 O O . LEU A 1 225 ? -13.536 5.049 14.154 1.00 63.72 225 LEU A O 1
ATOM 1760 N N . THR A 1 226 ? -15.109 4.008 13.029 1.00 65.81 226 THR A N 1
ATOM 1761 C CA . THR A 1 226 ? -16.069 4.108 14.139 1.00 65.81 226 THR A CA 1
ATOM 1762 C C . THR A 1 226 ? -16.969 2.891 14.106 1.00 65.81 226 THR A C 1
ATOM 1764 O O . THR A 1 226 ? -17.472 2.518 13.052 1.00 65.81 226 THR A O 1
ATOM 1767 N N . THR A 1 227 ? -17.166 2.244 15.246 1.00 55.75 227 THR A N 1
ATOM 1768 C CA . THR A 1 227 ? -17.954 1.018 15.367 1.00 55.75 227 THR A CA 1
ATOM 1769 C C . THR A 1 227 ? -18.705 0.955 16.677 1.00 55.75 227 THR A C 1
ATOM 1771 O O . THR A 1 227 ? -18.307 1.557 17.661 1.00 55.75 227 THR A O 1
ATOM 1774 N N . ASN A 1 228 ? -19.800 0.212 16.745 1.00 57.38 228 ASN A N 1
ATOM 1775 C CA . ASN A 1 228 ? -20.472 -0.037 18.012 1.00 57.38 228 ASN A CA 1
ATOM 1776 C C . ASN A 1 228 ? -19.684 -0.988 18.919 1.00 57.38 228 ASN A C 1
ATOM 1778 O O . ASN A 1 228 ? -18.771 -1.690 18.502 1.00 57.38 228 ASN A O 1
ATOM 1782 N N . ALA A 1 229 ? -20.090 -1.051 20.186 1.00 45.69 229 ALA A N 1
ATOM 1783 C CA . ALA A 1 229 ? -19.408 -1.890 21.164 1.00 45.69 229 ALA A CA 1
ATOM 1784 C C . ALA A 1 229 ? -19.395 -3.388 20.864 1.00 45.69 229 ALA A C 1
ATOM 1786 O O . ALA A 1 229 ? -18.538 -4.107 21.370 1.00 45.69 229 ALA A O 1
ATOM 1787 N N . ALA A 1 230 ? -20.326 -3.833 20.025 1.00 41.47 230 ALA A N 1
ATOM 1788 C CA . ALA A 1 230 ? -20.418 -5.205 19.567 1.00 41.47 230 ALA A CA 1
ATOM 1789 C C . ALA A 1 230 ? -19.601 -5.476 18.288 1.00 41.47 230 ALA A C 1
ATOM 1791 O O . ALA A 1 230 ? -19.520 -6.628 17.883 1.00 41.47 230 ALA A O 1
ATOM 1792 N N . GLY A 1 231 ? -19.037 -4.455 17.627 1.00 44.09 231 GLY A N 1
ATOM 1793 C CA . GLY A 1 231 ? -18.414 -4.605 16.306 1.00 44.09 231 GLY A CA 1
ATOM 1794 C C . GLY A 1 231 ? -19.407 -4.949 15.185 1.00 44.09 231 GLY A C 1
ATOM 1795 O O . GLY A 1 231 ? -19.011 -5.286 14.081 1.00 44.09 231 GLY A O 1
ATOM 1796 N N . THR A 1 232 ? -20.713 -4.896 15.439 1.00 45.88 232 THR A N 1
ATOM 1797 C CA . THR A 1 232 ? -21.757 -5.289 14.479 1.00 45.88 232 THR A CA 1
ATOM 1798 C C . THR A 1 232 ? -22.273 -4.134 13.630 1.00 45.88 232 THR A C 1
ATOM 1800 O O . THR A 1 232 ? -22.985 -4.358 12.656 1.00 45.88 232 THR A O 1
ATOM 1803 N N . LYS A 1 233 ? -21.970 -2.887 14.005 1.00 51.38 233 LYS A N 1
ATOM 1804 C CA . LYS A 1 233 ? -22.365 -1.691 13.253 1.00 51.38 233 LYS A CA 1
ATOM 1805 C C . LYS A 1 233 ? -21.185 -0.743 13.139 1.00 51.38 233 LYS A C 1
ATOM 1807 O O . LYS A 1 233 ? -20.812 -0.126 14.134 1.00 51.38 233 LYS A O 1
ATOM 1812 N N . SER A 1 234 ? -20.675 -0.596 11.925 1.00 56.69 234 SER A N 1
ATOM 1813 C CA . SER A 1 234 ? -19.645 0.377 11.562 1.00 56.69 234 SER A CA 1
ATOM 1814 C C . SER A 1 234 ? -20.274 1.654 11.029 1.00 56.69 234 SER A C 1
ATOM 1816 O O . SER A 1 234 ? -21.365 1.636 10.458 1.00 56.69 234 SER A O 1
ATOM 1818 N N . ILE A 1 235 ? -19.561 2.755 11.195 1.00 67.31 235 ILE A N 1
ATOM 1819 C CA . ILE A 1 235 ? -19.772 3.984 10.435 1.00 67.31 235 ILE A CA 1
ATOM 1820 C C . ILE A 1 235 ? -18.705 4.016 9.350 1.00 67.31 235 ILE A C 1
ATOM 1822 O O . ILE A 1 235 ? -17.613 3.469 9.540 1.00 67.31 235 ILE A O 1
ATOM 1826 N N . ASP A 1 236 ? -19.047 4.616 8.217 1.00 61.94 236 ASP A N 1
ATOM 1827 C CA . ASP A 1 236 ? -18.141 4.765 7.090 1.00 61.94 236 ASP A CA 1
ATOM 1828 C C . ASP A 1 236 ? -16.810 5.394 7.543 1.00 61.94 236 ASP A C 1
ATOM 1830 O O . ASP A 1 236 ? -16.817 6.342 8.334 1.00 61.94 236 ASP A O 1
ATOM 1834 N N . PRO A 1 237 ? -15.661 4.847 7.107 1.00 63.59 237 PRO A N 1
ATOM 1835 C CA . PRO A 1 237 ? -14.359 5.376 7.481 1.00 63.59 237 PRO A CA 1
ATOM 1836 C C . PRO A 1 237 ? -14.175 6.832 7.055 1.00 63.59 237 PRO A C 1
ATOM 1838 O O . PRO A 1 237 ? -14.467 7.206 5.919 1.00 63.59 237 PRO A O 1
ATOM 1841 N N . LEU A 1 238 ? -13.587 7.615 7.953 1.00 70.88 238 LEU A N 1
ATOM 1842 C CA . LEU A 1 238 ? -13.170 8.986 7.712 1.00 70.88 238 LEU A CA 1
ATOM 1843 C C . LEU A 1 238 ? -11.732 9.007 7.193 1.00 70.88 238 LEU A C 1
ATOM 1845 O O . LEU A 1 238 ? -10.813 8.570 7.888 1.00 70.88 238 LEU A O 1
ATOM 1849 N N . PHE A 1 239 ? -11.510 9.561 6.007 1.00 65.69 239 PHE A N 1
ATOM 1850 C CA . PHE A 1 239 ? -10.183 9.700 5.414 1.00 65.69 239 PHE A CA 1
ATOM 1851 C C . PHE A 1 239 ? -9.630 11.106 5.618 1.00 65.69 239 PHE A C 1
ATOM 1853 O O . PHE A 1 239 ? -10.336 12.098 5.486 1.00 65.69 239 PHE A O 1
ATOM 1860 N N . ILE A 1 240 ? -8.339 11.210 5.924 1.00 70.00 240 ILE A N 1
ATOM 1861 C CA . ILE A 1 240 ? -7.680 12.488 6.183 1.00 70.00 240 ILE A CA 1
ATOM 1862 C C . ILE A 1 240 ? -6.351 12.527 5.449 1.00 70.00 240 ILE A C 1
ATOM 1864 O O . ILE A 1 240 ? -5.445 11.747 5.741 1.00 70.00 240 ILE A O 1
ATOM 1868 N N . GLY A 1 241 ? -6.216 13.445 4.499 1.00 64.00 241 GLY A N 1
ATOM 1869 C CA . GLY A 1 241 ? -4.982 13.644 3.742 1.00 64.00 241 GLY A CA 1
ATOM 1870 C C . GLY A 1 241 ? -4.404 15.045 3.904 1.00 64.00 241 GLY A C 1
ATOM 1871 O O . GLY A 1 241 ? -4.924 15.889 4.629 1.00 64.00 241 GLY A O 1
ATOM 1872 N N . THR A 1 242 ? -3.283 15.305 3.234 1.00 65.75 242 THR A N 1
ATOM 1873 C CA . THR A 1 242 ? -2.638 16.630 3.251 1.00 65.75 242 THR A CA 1
ATOM 1874 C C . THR A 1 242 ? -3.226 17.617 2.245 1.00 65.75 242 THR A C 1
ATOM 1876 O O . THR A 1 242 ? -3.012 18.820 2.364 1.00 65.75 242 THR A O 1
ATOM 1879 N N . ALA A 1 243 ? -3.937 17.126 1.231 1.00 66.69 243 ALA A N 1
ATOM 1880 C CA . ALA A 1 243 ? -4.431 17.930 0.120 1.00 66.69 243 ALA A CA 1
ATOM 1881 C C . ALA A 1 243 ? -5.954 18.054 0.180 1.00 66.69 243 ALA A C 1
ATOM 1883 O O . ALA A 1 243 ? -6.632 17.035 0.122 1.00 66.69 243 ALA A O 1
ATOM 1884 N N . ALA A 1 244 ? -6.489 19.279 0.227 1.00 65.06 244 ALA A N 1
ATOM 1885 C CA . ALA A 1 244 ? -7.938 19.530 0.206 1.00 65.06 244 ALA A CA 1
ATOM 1886 C C . ALA A 1 244 ? -8.613 18.940 -1.039 1.00 65.06 244 ALA A C 1
ATOM 1888 O O . ALA A 1 244 ? -9.641 18.280 -0.943 1.00 65.06 244 ALA A O 1
ATOM 1889 N N . LYS A 1 245 ? -7.973 19.096 -2.202 1.00 63.62 245 LYS A N 1
ATOM 1890 C CA . LYS A 1 245 ? -8.316 18.371 -3.428 1.00 63.62 245 LYS A CA 1
ATOM 1891 C C . LYS A 1 245 ? -7.241 17.331 -3.687 1.00 63.62 245 LYS A C 1
ATOM 1893 O O . LYS A 1 245 ? -6.166 17.647 -4.203 1.00 63.62 245 LYS A O 1
ATOM 1898 N N . SER A 1 246 ? -7.495 16.092 -3.278 1.00 54.38 246 SER A N 1
ATOM 1899 C CA . SER A 1 246 ? -6.532 15.029 -3.525 1.00 54.38 246 SER A CA 1
ATOM 1900 C C . SER A 1 246 ? -6.490 14.695 -5.013 1.00 54.38 246 SER A C 1
ATOM 1902 O O . SER A 1 246 ? -7.490 14.301 -5.607 1.00 54.38 246 SER A O 1
ATOM 1904 N N . ARG A 1 247 ? -5.299 14.789 -5.615 1.00 52.03 247 ARG A N 1
ATOM 1905 C CA . ARG A 1 247 ? -5.068 14.409 -7.021 1.00 52.03 247 ARG A CA 1
ATOM 1906 C C . ARG A 1 247 ? -5.400 12.945 -7.310 1.00 52.03 247 ARG A C 1
ATOM 1908 O O . ARG A 1 247 ? -5.588 12.592 -8.463 1.00 52.03 247 ARG A O 1
ATOM 1915 N N . CYS A 1 248 ? -5.474 12.100 -6.280 1.00 45.88 248 CYS A N 1
ATOM 1916 C CA . CYS A 1 248 ? -5.872 10.710 -6.449 1.00 45.88 248 CYS A CA 1
ATOM 1917 C C . CYS A 1 248 ? -7.351 10.590 -6.877 1.00 45.88 248 CYS A C 1
ATOM 1919 O O . CYS A 1 248 ? -7.697 9.679 -7.616 1.00 45.88 248 CYS A O 1
ATOM 1921 N N . CYS A 1 249 ? -8.209 11.562 -6.546 1.00 45.44 249 CYS A N 1
ATOM 1922 C CA . CYS A 1 249 ? -9.630 11.513 -6.899 1.00 45.44 249 CYS A CA 1
ATOM 1923 C C . CYS A 1 249 ? -9.918 11.757 -8.397 1.00 45.44 249 CYS A C 1
ATOM 1925 O O . CYS A 1 249 ? -11.075 11.745 -8.795 1.00 45.44 249 CYS A O 1
ATOM 1927 N N . GLY A 1 250 ? -8.897 11.963 -9.243 1.00 50.00 250 GLY A N 1
ATOM 1928 C CA . GLY A 1 250 ? -9.067 12.013 -10.703 1.00 50.00 250 GLY A CA 1
ATOM 1929 C C . GLY A 1 250 ? -10.006 13.121 -11.193 1.00 50.00 250 GLY A C 1
ATOM 1930 O O . GLY A 1 250 ? -10.667 12.950 -12.208 1.00 50.00 250 GLY A O 1
ATOM 1931 N N . GLY A 1 251 ? -10.103 14.227 -10.448 1.00 55.28 251 GLY A N 1
ATOM 1932 C CA . GLY A 1 251 ? -11.019 15.339 -10.731 1.00 55.28 251 GLY A CA 1
ATOM 1933 C C . GLY A 1 251 ? -12.399 15.223 -10.074 1.00 55.28 251 GLY A C 1
ATOM 1934 O O . GLY A 1 251 ? -13.095 16.229 -10.000 1.00 55.28 251 GLY A O 1
ATOM 1935 N N . GLN A 1 252 ? -12.756 14.051 -9.543 1.00 52.06 252 GLN A N 1
ATOM 1936 C CA . GLN A 1 252 ? -13.997 13.811 -8.800 1.00 52.06 252 GLN A CA 1
ATOM 1937 C C . GLN A 1 252 ? -13.855 14.244 -7.334 1.00 52.06 252 GLN A C 1
ATOM 1939 O O . GLN A 1 252 ? -12.743 14.305 -6.794 1.00 52.06 252 GLN A O 1
ATOM 1944 N N . THR A 1 253 ? -14.970 14.534 -6.666 1.00 58.28 253 THR A N 1
ATOM 1945 C CA . THR A 1 253 ? -14.964 14.793 -5.219 1.00 58.28 253 THR A CA 1
ATOM 1946 C C . THR A 1 253 ? -14.922 13.483 -4.414 1.00 58.28 253 THR A C 1
ATOM 1948 O O . THR A 1 253 ? -15.388 12.444 -4.879 1.00 58.28 253 THR A O 1
ATOM 1951 N N . PRO A 1 254 ? -14.377 13.482 -3.184 1.00 58.25 254 PRO A N 1
ATOM 1952 C CA . PRO A 1 254 ? -14.440 12.315 -2.299 1.00 58.25 254 PRO A CA 1
ATOM 1953 C C . PRO A 1 254 ? -15.863 11.789 -2.060 1.00 58.25 254 PRO A C 1
ATOM 1955 O O . PRO A 1 254 ? -16.080 10.578 -2.048 1.00 58.25 254 PRO A O 1
ATOM 1958 N N . ALA A 1 255 ? -16.837 12.700 -1.967 1.00 62.31 255 ALA A N 1
ATOM 1959 C CA . ALA A 1 255 ? -18.252 12.367 -1.841 1.00 62.31 255 ALA A CA 1
ATOM 1960 C C . ALA A 1 255 ? -18.786 11.627 -3.081 1.00 62.31 255 ALA A C 1
ATOM 1962 O O . ALA A 1 255 ? -19.465 10.615 -2.933 1.00 62.31 255 ALA A O 1
ATOM 1963 N N . GLU A 1 256 ? -18.415 12.052 -4.296 1.00 56.06 256 GLU A N 1
ATOM 1964 C CA . GLU A 1 256 ? -18.744 11.333 -5.545 1.00 56.06 256 GLU A CA 1
ATOM 1965 C C . GLU A 1 256 ? -18.126 9.930 -5.600 1.00 56.06 256 GLU A C 1
ATOM 1967 O O . GLU A 1 256 ? -18.673 9.025 -6.225 1.00 56.06 256 GLU A O 1
ATOM 1972 N N . LEU A 1 257 ? -16.991 9.734 -4.929 1.00 51.22 257 LEU A N 1
ATOM 1973 C CA . LEU A 1 257 ? -16.339 8.432 -4.779 1.00 51.22 257 LEU A CA 1
ATOM 1974 C C . LEU A 1 257 ? -16.865 7.639 -3.564 1.00 51.22 257 LEU A C 1
ATOM 1976 O O . LEU A 1 257 ? -16.384 6.537 -3.278 1.00 51.22 257 LEU A O 1
ATOM 1980 N N . GLY A 1 258 ? -17.850 8.189 -2.852 1.00 54.09 258 GLY A N 1
ATOM 1981 C CA . GLY A 1 258 ? -18.549 7.557 -1.743 1.00 54.09 258 GLY A CA 1
ATOM 1982 C C . GLY A 1 258 ? -17.724 7.434 -0.465 1.00 54.09 258 GLY A C 1
ATOM 1983 O O . GLY A 1 258 ? -17.844 6.418 0.220 1.00 54.09 258 GLY A O 1
ATOM 1984 N N . PHE A 1 259 ? -16.834 8.380 -0.152 1.00 58.12 259 PHE A N 1
ATOM 1985 C CA . PHE A 1 259 ? -16.130 8.394 1.134 1.00 58.12 259 PHE A CA 1
ATOM 1986 C C . PHE A 1 259 ? -15.963 9.799 1.716 1.00 58.12 259 PHE A C 1
ATOM 1988 O O . PHE A 1 259 ? -15.732 10.770 0.995 1.00 58.12 259 PHE A O 1
ATOM 1995 N N . ASP A 1 260 ? -16.011 9.878 3.045 1.00 68.06 260 ASP A N 1
ATOM 1996 C CA . ASP A 1 260 ? -15.785 11.120 3.775 1.00 68.06 260 ASP A CA 1
ATOM 1997 C C . ASP A 1 260 ? -14.292 11.428 3.817 1.00 68.06 260 ASP A C 1
ATOM 1999 O O . ASP A 1 260 ? -13.475 10.602 4.235 1.00 68.06 260 ASP A O 1
ATOM 2003 N N . TYR A 1 261 ? -13.920 12.624 3.366 1.00 71.12 261 TYR A N 1
ATOM 2004 C CA . TYR A 1 261 ? -12.528 13.039 3.281 1.00 71.12 261 TYR A CA 1
ATOM 2005 C C . TYR A 1 261 ? -12.333 14.460 3.777 1.00 71.12 261 TYR A C 1
ATOM 2007 O O . TYR A 1 261 ? -12.999 15.391 3.329 1.00 71.12 261 TYR A O 1
ATOM 2015 N N . TYR A 1 262 ? -11.337 14.620 4.636 1.00 77.00 262 TYR A N 1
ATOM 2016 C CA . TYR A 1 262 ? -10.908 15.900 5.167 1.00 77.00 262 TYR A CA 1
ATOM 2017 C C . TYR A 1 262 ? -9.435 16.121 4.851 1.00 77.00 262 TYR A C 1
ATOM 2019 O O . TYR A 1 262 ? -8.668 15.186 4.593 1.00 77.00 262 TYR A O 1
ATOM 2027 N N . ALA A 1 263 ? -9.015 17.381 4.878 1.00 74.06 263 ALA A N 1
ATOM 2028 C CA . ALA A 1 263 ? -7.620 17.723 4.687 1.00 74.06 263 ALA A CA 1
ATOM 2029 C C . ALA A 1 263 ? -7.103 18.611 5.804 1.00 74.06 263 ALA A C 1
ATOM 2031 O O . ALA A 1 263 ? -7.713 19.617 6.145 1.00 74.06 263 ALA A O 1
ATOM 2032 N N . SER A 1 264 ? -5.919 18.269 6.301 1.00 79.50 264 SER A N 1
ATOM 2033 C CA . SER A 1 264 ? -5.157 19.102 7.226 1.00 79.50 264 SER A CA 1
ATOM 2034 C C . SER A 1 264 ? -3.729 19.256 6.723 1.00 79.50 264 SER A C 1
ATOM 2036 O O . SER A 1 264 ? -3.213 18.399 6.006 1.00 79.50 264 SER A O 1
ATOM 2038 N N . LYS A 1 265 ? -3.025 20.317 7.134 1.00 74.75 265 LYS A N 1
ATOM 2039 C CA . LYS A 1 265 ? -1.655 20.610 6.655 1.00 74.75 265 LYS A CA 1
ATOM 2040 C C . LYS A 1 265 ? -0.684 19.427 6.791 1.00 74.75 265 LYS A C 1
ATOM 2042 O O . LYS A 1 265 ? 0.263 19.318 6.018 1.00 74.75 265 LYS A O 1
ATOM 2047 N N . LYS A 1 266 ? -0.895 18.548 7.778 1.00 67.62 266 LYS A N 1
ATOM 2048 C CA . LYS A 1 266 ? -0.032 17.388 8.061 1.00 67.62 266 LYS A CA 1
ATOM 2049 C C . LYS A 1 266 ? -0.669 16.037 7.717 1.00 67.62 266 LYS A C 1
ATOM 2051 O O . LYS A 1 266 ? -0.017 15.020 7.952 1.00 67.62 266 LYS A O 1
ATOM 2056 N N . GLY A 1 267 ? -1.898 16.004 7.190 1.00 61.03 267 GLY A N 1
ATOM 2057 C CA . GLY A 1 267 ? -2.626 14.754 6.946 1.00 61.03 267 GLY A CA 1
ATOM 2058 C C . GLY A 1 267 ? -2.815 13.953 8.231 1.00 61.03 267 GLY A C 1
ATOM 2059 O O . GLY A 1 267 ? -2.557 12.755 8.271 1.00 61.03 267 GLY A O 1
ATOM 2060 N N . ARG A 1 268 ? -3.145 14.662 9.312 1.00 72.12 268 ARG A N 1
ATOM 2061 C CA . ARG A 1 268 ? -3.459 14.129 10.642 1.00 72.12 268 ARG A CA 1
ATOM 2062 C C . ARG A 1 268 ? -4.815 14.670 11.074 1.00 72.12 268 ARG A C 1
ATOM 2064 O O . ARG A 1 268 ? -5.198 15.743 10.616 1.00 72.12 268 ARG A O 1
ATOM 2071 N N . VAL A 1 269 ? -5.499 13.962 11.965 1.00 72.25 269 VAL A N 1
ATOM 2072 C CA . VAL A 1 269 ? -6.708 14.500 12.598 1.00 72.25 269 VAL A CA 1
ATOM 2073 C C . VAL A 1 269 ? -6.343 15.748 13.413 1.00 72.25 269 VAL A C 1
ATOM 2075 O O . VAL A 1 269 ? -5.273 15.799 14.032 1.00 72.25 269 VAL A O 1
ATOM 2078 N N . ASP A 1 270 ? -7.220 16.741 13.384 1.00 83.69 270 ASP A N 1
ATOM 2079 C CA . ASP A 1 270 ? -7.227 17.925 14.240 1.00 83.69 270 ASP A CA 1
ATOM 2080 C C . ASP A 1 270 ? -8.641 18.119 14.812 1.00 83.69 270 ASP A C 1
ATOM 2082 O O . ASP A 1 270 ? -9.570 17.384 14.460 1.00 83.69 270 ASP A O 1
ATOM 2086 N N . SER A 1 271 ? -8.783 19.073 15.731 1.00 84.44 271 SER A N 1
ATOM 2087 C CA . SER A 1 271 ? -10.042 19.317 16.435 1.00 84.44 271 SER A CA 1
ATOM 2088 C C . SER A 1 271 ? -11.165 19.738 15.492 1.00 84.44 271 SER A C 1
ATOM 2090 O O . SER A 1 271 ? -12.300 19.311 15.679 1.00 84.44 271 SER A O 1
ATOM 2092 N N . ASP A 1 272 ? -10.866 20.499 14.441 1.00 86.31 272 ASP A N 1
ATOM 2093 C CA . ASP A 1 272 ? -11.879 20.948 13.482 1.00 86.31 272 ASP A CA 1
ATOM 2094 C C . ASP A 1 272 ? -12.478 19.756 12.722 1.00 86.31 272 ASP A C 1
ATOM 2096 O O . ASP A 1 272 ? -13.700 19.636 12.590 1.00 86.31 272 ASP A O 1
ATOM 2100 N N . ILE A 1 273 ? -11.624 18.818 12.294 1.00 85.12 273 ILE A N 1
ATOM 2101 C CA . ILE A 1 273 ? -12.053 17.584 11.625 1.00 85.12 273 ILE A CA 1
ATOM 2102 C C . ILE A 1 273 ? -12.915 16.723 12.556 1.00 85.12 273 ILE A C 1
ATOM 2104 O O . ILE A 1 273 ? -13.943 16.195 12.130 1.00 85.12 273 ILE A O 1
ATOM 2108 N N . VAL A 1 274 ? -12.523 16.579 13.825 1.00 84.31 274 VAL A N 1
ATOM 2109 C CA . VAL A 1 274 ? -13.282 15.769 14.792 1.00 84.31 274 VAL A CA 1
ATOM 2110 C C . VAL A 1 274 ? -14.663 16.354 15.056 1.00 84.31 274 VAL A C 1
ATOM 2112 O O . VAL A 1 274 ? -15.635 15.602 15.077 1.00 84.31 274 VAL A O 1
ATOM 2115 N N . ASN A 1 275 ? -14.777 17.672 15.225 1.00 89.00 275 ASN A N 1
ATOM 2116 C CA . ASN A 1 275 ? -16.070 18.313 15.467 1.00 89.00 275 ASN A CA 1
ATOM 2117 C C . ASN A 1 275 ? -16.975 18.262 14.229 1.00 89.00 275 ASN A C 1
ATOM 2119 O O . ASN A 1 275 ? -18.142 17.902 14.355 1.00 89.00 275 ASN A O 1
ATOM 2123 N N . SER A 1 276 ? -16.423 18.474 13.031 1.00 87.62 276 SER A N 1
ATOM 2124 C CA . SER A 1 276 ? -17.176 18.312 11.776 1.00 87.62 276 SER A CA 1
ATOM 2125 C C . SER A 1 276 ? -17.727 16.889 11.624 1.00 87.62 276 SER A C 1
ATOM 2127 O O . SER A 1 276 ? -18.885 16.677 11.264 1.00 87.62 276 SER A O 1
ATOM 2129 N N . TYR A 1 277 ? -16.909 15.888 11.958 1.00 85.19 277 TYR A N 1
ATOM 2130 C CA . TYR A 1 277 ? -17.334 14.495 11.925 1.00 85.19 277 TYR A CA 1
ATOM 2131 C C . TYR A 1 277 ? -18.399 14.178 12.988 1.00 85.19 277 TYR A C 1
ATOM 2133 O O . TYR A 1 277 ? -19.366 13.469 12.707 1.00 85.19 277 TYR A O 1
ATOM 2141 N N . LEU A 1 278 ? -18.262 14.730 14.196 1.00 88.12 278 LEU A N 1
ATOM 2142 C CA . LEU A 1 278 ? -19.253 14.612 15.267 1.00 88.12 278 LEU A CA 1
ATOM 2143 C C . LEU A 1 278 ? -20.616 15.194 14.875 1.00 88.12 278 LEU A C 1
ATOM 2145 O O . LEU A 1 278 ? -21.639 14.584 15.182 1.00 88.12 278 LEU A O 1
ATOM 2149 N N . GLU A 1 279 ? -20.637 16.330 14.181 1.00 90.25 279 GLU A N 1
ATOM 2150 C CA . GLU A 1 279 ? -21.863 16.960 13.681 1.00 90.25 279 GLU A CA 1
ATOM 2151 C C . GLU A 1 279 ? -22.545 16.102 12.618 1.00 90.25 279 GLU A C 1
ATOM 2153 O O . GLU A 1 279 ? -23.731 15.789 12.746 1.00 90.25 279 GLU A O 1
ATOM 2158 N N . ALA A 1 280 ? -21.790 15.639 11.617 1.00 85.56 280 ALA A N 1
ATOM 2159 C CA . ALA A 1 280 ? -22.310 14.745 10.583 1.00 85.56 280 ALA A CA 1
ATOM 2160 C C . ALA A 1 280 ? -22.869 13.447 11.191 1.00 85.56 280 ALA A C 1
ATOM 2162 O O . ALA A 1 280 ? -23.962 12.987 10.844 1.00 85.56 280 ALA A O 1
ATOM 2163 N N . LEU A 1 281 ? -22.154 12.880 12.166 1.00 83.81 281 LEU A N 1
ATOM 2164 C CA . LEU A 1 281 ? -22.615 11.724 12.919 1.00 83.81 281 LEU A CA 1
ATOM 2165 C C . LEU A 1 281 ? -23.896 12.031 13.705 1.00 83.81 281 LEU A C 1
ATOM 2167 O O . LEU A 1 281 ? -24.804 11.200 13.747 1.00 83.81 281 LEU A O 1
ATOM 2171 N N . ASN A 1 282 ? -23.989 13.206 14.326 1.00 88.12 282 ASN A N 1
ATOM 2172 C CA . ASN A 1 282 ? -25.165 13.621 15.076 1.00 88.12 282 ASN A CA 1
ATOM 2173 C C . ASN A 1 282 ? -26.410 13.701 14.192 1.00 88.12 282 ASN A C 1
ATOM 2175 O O . ASN A 1 282 ? -27.435 13.129 14.565 1.00 88.12 282 ASN A O 1
ATOM 2179 N N . VAL A 1 283 ? -26.297 14.326 13.015 1.00 89.56 283 VAL A N 1
ATOM 2180 C CA . VAL A 1 283 ? -27.372 14.395 12.011 1.00 89.56 283 VAL A CA 1
ATOM 2181 C C . VAL A 1 283 ? -27.814 12.988 11.610 1.00 89.56 283 VAL A C 1
ATOM 2183 O O . VAL A 1 283 ? -28.983 12.645 11.770 1.00 89.56 283 VAL A O 1
ATOM 2186 N N . LYS A 1 284 ? -26.867 12.118 11.232 1.00 84.56 284 LYS A N 1
ATOM 2187 C CA . LYS A 1 284 ? -27.152 10.724 10.846 1.00 84.56 284 LYS A CA 1
ATOM 2188 C C . LYS A 1 284 ? -27.854 9.937 11.958 1.00 84.56 284 LYS A C 1
ATOM 2190 O O . LYS A 1 284 ? -28.720 9.106 11.692 1.00 84.56 284 LYS A O 1
ATOM 2195 N N . MET A 1 285 ? -27.488 10.161 13.220 1.00 85.00 285 MET A N 1
ATOM 2196 C CA . MET A 1 285 ? -28.136 9.498 14.359 1.00 85.00 285 MET A CA 1
ATOM 2197 C C . MET A 1 285 ? -29.518 10.081 14.661 1.00 85.00 285 MET A C 1
ATOM 2199 O O . MET A 1 285 ? -30.415 9.325 15.034 1.00 85.00 285 MET A O 1
ATOM 2203 N N . ALA A 1 286 ? -29.708 11.387 14.468 1.00 89.25 286 ALA A N 1
ATOM 2204 C CA . ALA A 1 286 ? -31.002 12.046 14.601 1.00 89.25 286 ALA A CA 1
ATOM 2205 C C . ALA A 1 286 ? -32.005 11.550 13.552 1.00 89.25 286 ALA A C 1
ATOM 2207 O O . ALA A 1 286 ? -33.102 11.143 13.927 1.00 89.25 286 ALA A O 1
ATOM 2208 N N . GLU A 1 287 ? -31.603 11.471 12.281 1.00 89.25 287 GLU A N 1
ATOM 2209 C CA . GLU A 1 287 ? -32.415 10.918 11.185 1.00 89.25 287 GLU A CA 1
ATOM 2210 C C . GLU A 1 287 ? -32.840 9.468 11.449 1.00 89.25 287 GLU A C 1
ATOM 2212 O O . GLU A 1 287 ? -33.953 9.061 11.132 1.00 89.25 287 GLU A O 1
ATOM 2217 N N . GLN A 1 288 ? -31.969 8.684 12.088 1.00 83.12 288 GLN A N 1
ATOM 2218 C CA . GLN A 1 288 ? -32.265 7.301 12.469 1.00 83.12 288 GLN A CA 1
ATOM 2219 C C . GLN A 1 288 ? -33.099 7.182 13.755 1.00 83.12 288 GLN A C 1
ATOM 2221 O O . GLN A 1 288 ? -33.385 6.063 14.181 1.00 83.12 288 GLN A O 1
ATOM 2226 N N . GLY A 1 289 ? -33.424 8.288 14.430 1.00 85.56 289 GLY A N 1
ATOM 2227 C CA . GLY A 1 289 ? -34.087 8.271 15.737 1.00 85.56 289 GLY A CA 1
ATOM 2228 C C . GLY A 1 289 ? -33.249 7.607 16.838 1.00 85.56 289 GLY A C 1
ATOM 2229 O O . GLY A 1 289 ? -33.785 7.079 17.811 1.00 85.56 289 GLY A O 1
ATOM 2230 N N . ARG A 1 290 ? -31.918 7.582 16.693 1.00 82.25 290 ARG A N 1
ATOM 2231 C CA . ARG A 1 290 ? -30.995 6.871 17.589 1.00 82.25 290 ARG A CA 1
ATOM 2232 C C . ARG A 1 290 ? -30.216 7.847 18.456 1.00 82.25 290 ARG A C 1
ATOM 2234 O O . ARG A 1 290 ? -29.793 8.908 18.007 1.00 82.25 290 ARG A O 1
ATOM 2241 N N . LYS A 1 291 ? -29.971 7.452 19.707 1.00 79.25 291 LYS A N 1
ATOM 2242 C CA . LYS A 1 291 ? -29.027 8.127 20.605 1.00 79.25 291 LYS A CA 1
ATOM 2243 C C . LYS A 1 291 ? -27.819 7.246 20.852 1.00 79.25 291 LYS A C 1
ATOM 2245 O O . LYS A 1 291 ? -27.949 6.038 21.064 1.00 79.25 291 LYS A O 1
ATOM 2250 N N . VAL A 1 292 ? -26.636 7.843 20.817 1.00 75.12 292 VAL A N 1
ATOM 2251 C CA . VAL A 1 292 ? -25.375 7.108 20.866 1.00 75.12 292 VAL A CA 1
ATOM 2252 C C . VAL A 1 292 ? -24.394 7.780 21.813 1.00 75.12 292 VAL A C 1
ATOM 2254 O O . VAL A 1 292 ? -24.255 8.996 21.847 1.00 75.12 292 VAL A O 1
ATOM 2257 N N . LEU A 1 293 ? -23.721 6.958 22.613 1.00 72.06 293 LEU A N 1
ATOM 2258 C CA . LEU A 1 293 ? -22.585 7.367 23.430 1.00 72.06 293 LEU A CA 1
ATOM 2259 C C . LEU A 1 293 ? -21.305 7.066 22.662 1.00 72.06 293 LEU A C 1
ATOM 2261 O O . LEU A 1 293 ? -21.155 5.938 22.184 1.00 72.06 293 LEU A O 1
ATOM 2265 N N . MET A 1 294 ? -20.418 8.050 22.617 1.00 72.56 294 MET A N 1
ATOM 2266 C CA . MET A 1 294 ? -19.148 8.020 21.927 1.00 72.56 294 MET A CA 1
ATOM 2267 C C . MET A 1 294 ? -17.989 8.273 22.874 1.00 72.56 294 MET A C 1
ATOM 2269 O O . MET A 1 294 ? -18.011 9.225 23.650 1.00 72.56 294 MET A O 1
ATOM 2273 N N . LEU A 1 295 ? -16.986 7.402 22.814 1.00 64.50 295 LEU A N 1
ATOM 2274 C CA . LEU A 1 295 ? -15.786 7.513 23.633 1.00 64.50 295 LEU A CA 1
ATOM 2275 C C . LEU A 1 295 ? -14.626 8.028 22.785 1.00 64.50 295 LEU A C 1
ATOM 2277 O O . LEU A 1 295 ? -14.409 7.513 21.691 1.00 64.50 295 LEU A O 1
ATOM 2281 N N . LEU A 1 296 ? -13.906 9.023 23.302 1.00 70.50 296 LEU A N 1
ATOM 2282 C CA . LEU A 1 296 ? -12.697 9.588 22.699 1.00 70.50 296 LEU A CA 1
ATOM 2283 C C . LEU A 1 296 ? -11.576 9.661 23.733 1.00 70.50 296 LEU A C 1
ATOM 2285 O O . LEU A 1 296 ? -11.819 9.944 24.909 1.00 70.50 296 LEU A O 1
ATOM 2289 N N . ASP A 1 297 ? -10.337 9.468 23.290 1.00 67.88 297 ASP A N 1
ATOM 2290 C CA . ASP A 1 297 ? -9.167 9.701 24.139 1.00 67.88 297 ASP A CA 1
ATOM 2291 C C . ASP A 1 297 ? -8.919 11.206 24.369 1.00 67.88 297 ASP A C 1
ATOM 2293 O O . ASP A 1 297 ? -9.615 12.076 23.829 1.00 67.88 297 ASP A O 1
ATOM 2297 N N . ASN A 1 298 ? -7.917 11.512 25.193 1.00 72.94 298 ASN A N 1
ATOM 2298 C CA 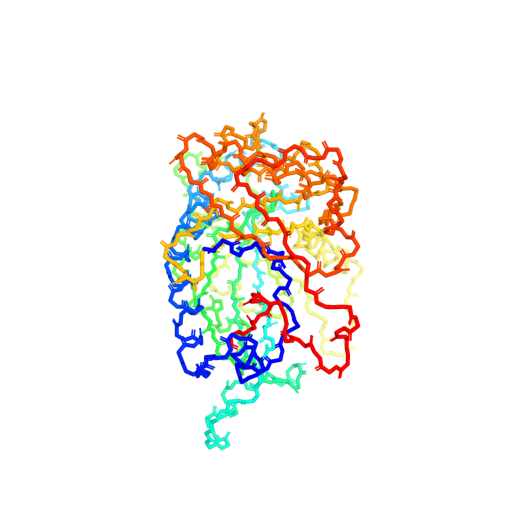. ASN A 1 298 ? -7.512 12.881 25.518 1.00 72.94 298 ASN A CA 1
ATOM 2299 C C . ASN A 1 298 ? -6.450 13.460 24.578 1.00 72.94 298 ASN A C 1
ATOM 2301 O O . ASN A 1 298 ? -5.785 14.431 24.937 1.00 72.94 298 ASN A O 1
ATOM 2305 N N . ALA A 1 299 ? -6.267 12.896 23.386 1.00 70.31 299 ALA A N 1
ATOM 2306 C CA . ALA A 1 299 ? -5.369 13.475 22.406 1.00 70.31 299 ALA A CA 1
ATOM 2307 C C . ALA A 1 299 ? -5.825 14.909 22.072 1.00 70.31 299 ALA A C 1
ATOM 2309 O O . ALA A 1 299 ? -7.030 15.153 21.937 1.00 70.31 299 ALA A O 1
ATOM 2310 N N . PRO A 1 300 ? -4.883 15.857 21.895 1.00 75.62 300 PRO A N 1
ATOM 2311 C CA . PRO A 1 300 ? -5.215 17.242 21.563 1.00 75.62 300 PRO A CA 1
ATOM 2312 C C . PRO A 1 300 ? -6.181 17.399 20.374 1.00 75.62 300 PRO A C 1
ATOM 2314 O O . PRO A 1 300 ? -7.095 18.213 20.479 1.00 75.62 300 PRO A O 1
ATOM 2317 N N . PRO A 1 301 ? -6.071 16.601 19.288 1.00 77.62 301 PRO A N 1
ATOM 2318 C CA . PRO A 1 301 ? -7.021 16.650 18.178 1.00 77.62 301 PRO A CA 1
ATOM 2319 C C . PRO A 1 301 ? -8.458 16.253 18.506 1.00 77.62 301 PRO A C 1
ATOM 2321 O O . PRO A 1 301 ? -9.345 16.479 17.703 1.00 77.62 301 PRO A O 1
ATOM 2324 N N . HIS A 1 302 ? -8.711 15.596 19.633 1.00 80.62 302 HIS A N 1
ATOM 2325 C CA . HIS A 1 302 ? -10.049 15.133 19.981 1.00 80.62 302 HIS A CA 1
ATOM 2326 C C . HIS A 1 302 ? -10.828 16.171 20.801 1.00 80.62 302 HIS A C 1
ATOM 2328 O O . HIS A 1 302 ? -11.867 15.831 21.368 1.00 80.62 302 HIS A O 1
ATOM 2334 N N . LEU A 1 303 ? -10.320 17.396 20.958 1.00 84.50 303 LEU A N 1
ATOM 2335 C CA . LEU A 1 303 ? -11.025 18.467 21.661 1.00 84.50 303 LEU A CA 1
ATOM 2336 C C . LEU A 1 303 ? -12.405 18.689 21.024 1.00 84.50 303 LEU A C 1
ATOM 2338 O O . LEU A 1 303 ? -12.493 18.958 19.830 1.00 84.50 303 LEU A O 1
ATOM 2342 N N . VAL A 1 304 ? -13.466 18.572 21.822 1.00 85.81 304 VAL A N 1
ATOM 2343 C CA . VAL A 1 304 ? -14.840 18.845 21.378 1.00 85.81 304 VAL A CA 1
ATOM 2344 C C . VAL A 1 304 ? -15.162 20.291 21.718 1.00 85.81 304 VAL A C 1
ATOM 2346 O O . VAL A 1 304 ? -14.957 20.691 22.865 1.00 85.81 304 VAL A O 1
ATOM 2349 N N . PHE A 1 305 ? -15.624 21.072 20.744 1.00 89.38 305 PHE A N 1
ATOM 2350 C CA . PHE A 1 305 ? -15.964 22.471 20.980 1.00 89.38 305 PHE A CA 1
ATOM 2351 C C . PHE A 1 305 ? -17.313 22.579 21.691 1.00 89.38 305 PHE A C 1
ATOM 2353 O O . PHE A 1 305 ? -18.241 21.823 21.408 1.00 89.38 305 PHE A O 1
ATOM 2360 N N . GLU A 1 306 ? -17.446 23.545 22.600 1.00 85.25 306 GLU A N 1
ATOM 2361 C CA . GLU A 1 306 ? -18.725 23.811 23.278 1.00 85.25 306 GLU A CA 1
ATOM 2362 C C . GLU A 1 306 ? -19.826 24.215 22.290 1.00 85.25 306 GLU A C 1
ATOM 2364 O O . GLU A 1 306 ? -21.004 23.958 22.523 1.00 85.25 306 GLU A O 1
ATOM 2369 N N . THR A 1 307 ? -19.432 24.808 21.162 1.00 86.81 307 THR A N 1
ATOM 2370 C CA . THR A 1 307 ? -20.326 25.239 20.087 1.00 86.81 307 THR A CA 1
ATOM 2371 C C . THR A 1 307 ? -20.790 24.104 19.179 1.00 86.81 307 THR A C 1
ATOM 2373 O O . THR A 1 307 ? -21.650 24.342 18.339 1.00 86.81 307 THR A O 1
ATOM 2376 N N . THR A 1 308 ? -20.240 22.892 19.304 1.00 84.81 308 THR A N 1
ATOM 2377 C CA . THR A 1 308 ? -20.594 21.754 18.444 1.00 84.81 308 THR A CA 1
ATOM 2378 C C . THR A 1 308 ? -21.975 21.203 18.838 1.00 84.81 308 THR A C 1
ATOM 2380 O O . THR A 1 308 ? -22.132 20.668 19.940 1.00 84.81 308 THR A O 1
ATOM 2383 N N . PRO A 1 309 ? -23.002 21.312 17.971 1.00 85.88 309 PRO A N 1
ATOM 2384 C CA . PRO A 1 309 ? -24.385 21.006 18.328 1.00 85.88 309 PRO A CA 1
ATOM 2385 C C . PRO A 1 309 ? -24.655 19.494 18.320 1.00 85.88 309 PRO A C 1
ATOM 2387 O O . PRO A 1 309 ? -24.946 18.896 17.284 1.00 85.88 309 PRO A O 1
ATOM 2390 N N . LEU A 1 310 ? -24.600 18.859 19.495 1.00 89.44 310 LEU A N 1
ATOM 2391 C CA . LEU A 1 310 ? -24.819 17.416 19.644 1.00 89.44 310 LEU A CA 1
ATOM 2392 C C . LEU A 1 310 ? -26.091 17.097 20.451 1.00 89.44 310 LEU A C 1
ATOM 2394 O O . LEU A 1 310 ? -26.131 17.234 21.672 1.00 89.44 310 LEU A O 1
ATOM 2398 N N . SER A 1 311 ? -27.136 16.626 19.766 1.00 89.38 311 SER A N 1
ATOM 2399 C CA . SER A 1 311 ? -28.444 16.252 20.342 1.00 89.38 311 SER A CA 1
ATOM 2400 C C . SER A 1 311 ? -28.610 14.741 20.563 1.00 89.38 311 SER A C 1
ATOM 2402 O O . SER A 1 311 ? -29.275 14.284 21.498 1.00 89.38 311 SER A O 1
ATOM 2404 N N . ASN A 1 312 ? -28.002 13.952 19.682 1.00 86.62 312 ASN A N 1
ATOM 2405 C CA . ASN A 1 312 ? -28.153 12.507 19.549 1.00 86.62 312 ASN A CA 1
ATOM 2406 C C . ASN A 1 312 ? -26.829 11.765 19.767 1.00 86.62 312 ASN A C 1
ATOM 2408 O O . ASN A 1 312 ? -26.843 10.567 20.057 1.00 86.62 312 ASN A O 1
ATOM 2412 N N . VAL A 1 313 ? -25.697 12.465 19.698 1.00 85.69 313 VAL A N 1
ATOM 2413 C CA . VAL A 1 313 ? -24.373 11.954 20.063 1.00 85.69 313 VAL A CA 1
ATOM 2414 C C . VAL A 1 313 ? -23.963 12.547 21.403 1.00 85.69 313 VAL A C 1
ATOM 2416 O O . VAL A 1 313 ? -23.936 13.755 21.585 1.00 85.69 313 VAL A O 1
ATOM 2419 N N . ARG A 1 314 ? -23.603 11.699 22.363 1.00 82.12 314 ARG A N 1
ATOM 2420 C CA . ARG A 1 314 ? -22.984 12.137 23.616 1.00 82.12 314 ARG A CA 1
ATOM 2421 C C . ARG A 1 314 ? -21.526 11.728 23.600 1.00 82.12 314 ARG A C 1
ATOM 2423 O O . ARG A 1 314 ? -21.249 10.539 23.490 1.00 82.12 314 ARG A O 1
ATOM 2430 N N . VAL A 1 315 ? -20.606 12.674 23.751 1.00 80.12 315 VAL A N 1
ATOM 2431 C CA . VAL A 1 315 ? -19.172 12.368 23.826 1.00 80.12 315 VAL A CA 1
ATOM 2432 C C . VAL A 1 315 ? -18.734 12.239 25.282 1.00 80.12 315 VAL A C 1
ATOM 2434 O O . VAL A 1 315 ? -19.129 13.026 26.145 1.00 80.12 315 VAL A O 1
ATOM 2437 N N . LYS A 1 316 ? -17.915 11.231 25.574 1.00 73.31 316 LYS A N 1
ATOM 2438 C CA . LYS A 1 316 ? -17.223 11.070 26.849 1.00 73.31 316 LYS A CA 1
ATOM 2439 C C . LYS A 1 316 ? -15.733 10.894 26.609 1.00 73.31 316 LYS A C 1
ATOM 2441 O O . LYS A 1 316 ? -15.307 10.058 25.815 1.00 73.31 316 LYS A O 1
ATOM 2446 N N . LYS A 1 317 ? -14.962 11.705 27.327 1.00 70.06 317 LYS A N 1
ATOM 2447 C CA . LYS A 1 317 ? -13.511 11.625 27.367 1.00 70.06 317 LYS A CA 1
ATOM 2448 C C . LYS A 1 317 ? -13.065 10.547 28.331 1.00 70.06 317 LYS A C 1
ATOM 2450 O O . LYS A 1 317 ? -13.664 10.350 29.388 1.00 70.06 317 LYS A O 1
ATOM 2455 N N . LEU A 1 318 ? -12.017 9.852 27.933 1.00 63.41 318 LEU A N 1
ATOM 2456 C CA . LEU A 1 318 ? -11.325 8.887 28.769 1.00 63.41 318 LEU A CA 1
ATOM 2457 C C . LEU A 1 318 ? -10.465 9.651 29.817 1.00 63.41 318 LEU A C 1
ATOM 2459 O O . LEU A 1 318 ? -10.220 10.836 29.625 1.00 63.41 318 LEU A O 1
ATOM 2463 N N . PRO A 1 319 ? -10.061 9.070 30.959 1.00 55.50 319 PRO A N 1
ATOM 2464 C CA . PRO A 1 319 ? -9.199 9.732 31.961 1.00 55.50 319 PRO A CA 1
ATOM 2465 C C . PRO A 1 319 ? -7.826 10.269 31.448 1.00 55.50 319 PRO A C 1
ATOM 2467 O O . PRO A 1 319 ? -7.272 9.688 30.513 1.00 55.50 319 PRO A O 1
ATOM 2470 N N . PRO A 1 320 ? -7.252 11.365 32.015 1.00 48.62 320 PRO A N 1
ATOM 2471 C CA . PRO A 1 320 ? -5.934 11.932 31.630 1.00 48.62 320 PRO A CA 1
ATOM 2472 C C . PRO A 1 320 ? -4.709 11.102 32.095 1.00 48.62 320 PRO A C 1
ATOM 2474 O O . PRO A 1 320 ? -4.813 10.363 33.065 1.00 48.62 320 PRO A O 1
ATOM 2477 N N . ASN A 1 321 ? -3.533 11.288 31.462 1.00 45.03 321 ASN A N 1
ATOM 2478 C CA . ASN A 1 321 ? -2.224 10.657 31.782 1.00 45.03 321 ASN A CA 1
ATOM 2479 C C . ASN A 1 321 ? -2.125 9.132 31.626 1.00 45.03 321 ASN A C 1
ATOM 2481 O O . ASN A 1 321 ? -1.784 8.389 32.543 1.00 45.03 321 ASN A O 1
ATOM 2485 N N . THR A 1 322 ? -2.317 8.671 30.397 1.00 44.66 322 THR A N 1
ATOM 2486 C CA . THR A 1 322 ? -2.322 7.252 30.050 1.00 44.66 322 THR A CA 1
ATOM 2487 C C . THR A 1 322 ? -1.000 6.702 29.474 1.00 44.66 322 THR A C 1
ATOM 2489 O O . THR A 1 322 ? -0.907 5.522 29.153 1.00 44.66 322 THR A O 1
ATOM 2492 N N . THR A 1 323 ? 0.070 7.496 29.385 1.00 40.00 323 THR A N 1
ATOM 2493 C CA . THR A 1 323 ? 1.219 7.210 28.498 1.00 40.00 323 THR A CA 1
ATOM 2494 C C . THR A 1 323 ? 2.294 6.236 29.005 1.00 40.00 323 THR A C 1
ATOM 2496 O O . THR A 1 323 ? 3.065 5.764 28.180 1.00 40.00 323 THR A O 1
ATOM 2499 N N . ASN A 1 324 ? 2.364 5.890 30.299 1.00 31.42 324 ASN A N 1
ATOM 2500 C CA . ASN A 1 324 ? 3.350 4.906 30.811 1.00 31.42 324 ASN A CA 1
ATOM 2501 C C . ASN A 1 324 ? 2.748 3.715 31.578 1.00 31.42 324 ASN A C 1
ATOM 2503 O O . ASN A 1 324 ? 3.463 2.767 31.889 1.00 31.42 324 ASN A O 1
ATOM 2507 N N . THR A 1 325 ? 1.432 3.709 31.804 1.00 30.41 325 THR A N 1
ATOM 2508 C CA . THR A 1 325 ? 0.737 2.599 32.486 1.00 30.41 325 THR A CA 1
ATOM 2509 C C . THR A 1 325 ? -0.626 2.298 31.855 1.00 30.41 325 THR A C 1
ATOM 2511 O O . THR A 1 325 ? -1.470 1.691 32.498 1.00 30.41 325 THR A O 1
ATOM 2514 N N . THR A 1 326 ? -0.914 2.779 30.632 1.00 34.16 326 THR A N 1
ATOM 2515 C CA . THR A 1 326 ? -2.315 2.875 30.182 1.00 34.16 326 THR A CA 1
ATOM 2516 C C . THR A 1 326 ? -2.517 2.979 28.660 1.00 34.16 326 THR A C 1
ATOM 2518 O O . THR A 1 326 ? -3.173 3.883 28.167 1.00 34.16 326 THR A O 1
ATOM 2521 N N . ALA A 1 327 ? -2.169 1.934 27.902 1.00 31.39 327 ALA A N 1
ATOM 2522 C CA . ALA A 1 327 ? -2.881 1.646 26.637 1.00 31.39 327 ALA A CA 1
ATOM 2523 C C . ALA A 1 327 ? -4.387 1.307 26.870 1.00 31.39 327 ALA A C 1
ATOM 2525 O O . ALA A 1 327 ? -5.126 0.974 25.950 1.00 31.39 327 ALA A O 1
ATOM 2526 N N . PHE A 1 328 ? -4.855 1.411 28.123 1.00 35.88 328 PHE A N 1
ATOM 2527 C CA . PHE A 1 328 ? -6.095 0.871 28.663 1.00 35.88 328 PHE A CA 1
ATOM 2528 C C . PHE A 1 328 ? -7.367 1.698 28.393 1.00 35.88 328 PHE A C 1
ATOM 2530 O O . PHE A 1 328 ? -8.328 1.551 29.135 1.00 35.88 328 PHE A O 1
ATOM 2537 N N . LEU A 1 329 ? -7.428 2.591 27.406 1.00 30.95 329 LEU A N 1
ATOM 2538 C CA . LEU A 1 329 ? -8.669 3.341 27.134 1.00 30.95 329 LEU A CA 1
ATOM 2539 C C . LEU A 1 329 ? -8.973 3.489 25.624 1.00 30.95 329 LEU A C 1
ATOM 2541 O O . LEU A 1 329 ? -10.099 3.816 25.258 1.00 30.95 329 LEU A O 1
ATOM 2545 N N . GLN A 1 330 ? -8.028 3.160 24.736 1.00 39.03 330 GLN A N 1
ATOM 2546 C CA . GLN A 1 330 ? -8.164 3.274 23.278 1.00 39.03 330 GLN A CA 1
ATOM 2547 C C . GLN A 1 330 ? -8.410 1.899 22.632 1.00 39.03 330 GLN A C 1
ATOM 2549 O O . GLN A 1 330 ? -7.499 1.124 22.377 1.00 39.03 330 GLN A O 1
ATOM 2554 N N . LEU A 1 331 ? -9.679 1.608 22.346 1.00 40.62 331 LEU A N 1
ATOM 2555 C CA . LEU A 1 331 ? -10.214 0.323 21.860 1.00 40.62 331 LEU A CA 1
ATOM 2556 C C . LEU A 1 331 ? -9.579 -0.317 20.619 1.00 40.62 331 LEU A C 1
ATOM 2558 O O . LEU A 1 331 ? -9.806 -1.498 20.378 1.00 40.62 331 LEU A O 1
ATOM 2562 N N . GLN A 1 332 ? -8.896 0.453 19.778 1.00 45.91 332 GLN A N 1
ATOM 2563 C CA . GLN A 1 332 ? -8.542 0.031 18.418 1.00 45.91 332 GLN A CA 1
ATOM 2564 C C . GLN A 1 332 ? -7.119 0.423 18.008 1.00 45.91 332 GLN A C 1
ATOM 2566 O O . GLN A 1 332 ? -6.794 0.405 16.824 1.00 45.91 332 GLN A O 1
ATOM 2571 N N . ASP A 1 333 ? -6.250 0.721 18.972 1.00 36.34 333 ASP A N 1
ATOM 2572 C CA . ASP A 1 333 ? -4.812 0.743 18.696 1.00 36.34 333 ASP A CA 1
ATOM 2573 C C . ASP A 1 333 ? -4.210 -0.690 18.733 1.00 36.34 333 ASP A C 1
ATOM 2575 O O . ASP A 1 333 ? -3.009 -0.861 18.510 1.00 36.34 333 ASP A O 1
ATOM 2579 N N . ALA A 1 334 ? -5.024 -1.721 19.024 1.00 32.44 334 ALA A N 1
ATOM 2580 C CA . ALA A 1 334 ? -4.634 -3.132 19.141 1.00 32.44 334 ALA A CA 1
ATOM 2581 C C . ALA A 1 334 ? -4.014 -3.675 17.840 1.00 32.44 334 ALA A C 1
ATOM 2583 O O . ALA A 1 334 ? -4.669 -3.712 16.799 1.00 32.44 334 ALA A O 1
ATOM 2584 N N . GLU A 1 335 ? -2.750 -4.102 17.906 1.00 33.12 335 GLU A N 1
ATOM 2585 C CA . GLU A 1 335 ? -2.092 -4.842 16.826 1.00 33.12 335 GLU A CA 1
ATOM 2586 C C . GLU A 1 335 ? -2.413 -6.344 16.925 1.00 33.12 335 GLU A C 1
ATOM 2588 O O . GLU A 1 335 ? -2.629 -6.878 18.014 1.00 33.12 335 GLU A O 1
ATOM 2593 N N . SER A 1 336 ? -2.430 -6.984 15.752 1.00 32.47 336 SER A N 1
ATOM 2594 C CA . SER A 1 336 ? -2.601 -8.422 15.495 1.00 32.47 336 SER A CA 1
ATOM 2595 C C . SER A 1 336 ? -1.645 -9.316 16.281 1.00 32.47 336 SER A C 1
ATOM 2597 O O . SER A 1 336 ? -0.418 -9.057 16.196 1.00 32.47 336 SER A O 1
#

Radius of gyration: 22.9 Å; chains: 1; bounding box: 69×49×62 Å

Sequence (336 aa):
MLFMTLASLKHCGSWDIAAAVFKEAPPTFSKRVTGFIECLYPFLKAKYIDNMASKWTMTQLRSCGHSFKNFPMALYAVDVTFQKTNAPVGSFAEKKRFFSKKHGQYGLKVEVSVLPNGYAINVTSAAPGSIADLTICEENEGFHLVMLAKRPDEESMHDNGRHQEQHPGSWALLADKGYQGLQRRLRAITPTKKPPGGMLSSSELVQNDKIASDRKSKKRITVALTTNAAGTKSIDPLFIGTAAKSRCCGGQTPAELGFDYYASKKGRVDSDIVNSYLEALNVKMAEQGRKVLMLLDNAPPHLVFETTPLSNVRVKKLPPNTTNTTAFLQLQDAES

Secondary structure (DSSP, 8-state):
-EEEEE--TT----HHHHHHTTTS-HHHHHHHHHHHHHHHHHHHHIIIIIHHHHH--HHHHHHTT-S-SS-TTEEEEEEEEEEE-PPPSS-HHHHHTTEETTTTEEEEEEEEEE-TTS-EEEEPPPEETTS-HHHHHHHTHHHHHHHHBPPTTTTTS----TTTTT-TTB-EEE--GGGTTGGGTS-EE-PPPPPTT----HHHHHHHHHHHHHH------EEEEEEETTSS-EEEEEEEES-SS-GGGTTS-TTTTT-EEEE-TTSS--HHHHHHHHHHHHHHHHHTT--EEEEE---GGGPPPTTS--SSEEEEEPPS--TTT--TT-TT----

InterPro domains:
  IPR004875 DDE superfamily endonuclease domain [PF03184] (218-325)
  IPR050863 Centromere and Transposable Element-Derived Protein [PTHR19303] (200-330)

pLDDT: mean 75.48, std 18.62, range [30.33, 97.38]

Organism: NCBI:txid157072

Foldseek 3Di:
DKEKAQAPLADQDDLVLLQVLVVHDSVVLVVQLVVLCVVCVVVCCVQQAQVVLVVDALVNCVVLVQAQPLQSLAFWEKWKDWDADPQDPDDPVVSVQQAAPVVRGGTWIWMWTAGSLGTTHDIDPTGRNPDQGLVNVVVVLVVQVVSFFADPVRLPPDRVGPCCVVPVRGGEYQYEQSNPPCVVRGNYDYQDDAPVVHGDDPVSVVVNVSSVVSNDDPWDKTKMWMADPSSPDTDFIEIETADQDRVSCSPDDVVVSPHHYDYDNHNDAAQVNLLVVQLVVQVVCVVVVAADEYEDEPPRRNDHDPPRDHDRYHYDYDDPDQPPPHSSRRNNSDHD